Protein AF-A0A914L9S9-F1 (afdb_monomer_lite)

Foldseek 3Di:
DQFAQKAFDDKDKDWDAFPVGIWIKMKTKIKGQQFADPVRVVVVQVQAPEAPFAKKWWPDQLQPHIFIWGKGWPDGDHNDQADPVRHGIWMWIAGRQRGIDPDTDRPVVVVVTIDHDDVVVNSVSSVVLLVVLQPDAPCCVRVVDDCCCPVPVHDDNHSHSMFIKIWMAIPVVRCVVVVVCVCPPPPVNPPFDDFDFDWHQHPVRDTGTGTIGGDDDPD

Radius of gyration: 21.06 Å; chains: 1; bounding box: 50×41×57 Å

pLDDT: mean 81.08, std 14.47, range [29.16, 96.62]

Sequence (219 aa):
MECDRVQKKESRKFKGTGKTGDFTVELHKISLLRSVSWEEVQQLNKKHKGYKDGFYTSTVGLHGKRSVAFIFGMGVGGNMSTTPAGAPRLYCVTRPNTGRSPKYELLSELLLRFDPISDEEGEELWKEQLEAFSKMCHHRYYFGKCNAEQQRGIFCEVGRQSRTYFVLSGSLICVWPELELILSDSGKLKRLRRIQIVRVKTDNNQRIVGKFREREKLL

Secondary structure (DSSP, 8-state):
--STTEEEEEEEEEEEEETTEEEEEEEEEEEEE----HHHHHHHHHH--STT-EEEEESS-BTTBPPEEEEEESSSS--SSB-TTSPBPEEEEEETTTEEEEEEEEHHHHHTTEEE--HHHHHHHHHHHHHHHHHS-HHHHHHS--HHHHHH-----TT-SEEEEEEEEE-TTTTHHHHHHHHHH-TT-TTS---EEEEEE-TT--EEEEEEEE-----

InterPro domains:
  IPR026741 Protein strawberry notch [PTHR12706] (2-211)
  IPR057332 SBNO, alpha/beta domain [PF25373] (36-160)

Structure (mmCIF, N/CA/C/O backbone):
data_AF-A0A914L9S9-F1
#
_entry.id   AF-A0A914L9S9-F1
#
loop_
_atom_site.group_PDB
_atom_site.id
_atom_site.type_symbol
_atom_site.label_atom_id
_atom_site.label_alt_id
_atom_site.label_comp_id
_atom_site.label_asym_id
_atom_site.label_entity_id
_atom_site.label_seq_id
_atom_site.pdbx_PDB_ins_code
_atom_site.Cartn_x
_atom_site.Cartn_y
_atom_site.Cartn_z
_atom_site.occupancy
_atom_site.B_iso_or_equiv
_atom_site.auth_seq_id
_atom_site.auth_comp_id
_atom_site.auth_asym_id
_atom_site.auth_atom_id
_atom_site.pdbx_PDB_model_num
ATOM 1 N N . MET A 1 1 ? 12.647 -0.505 12.627 1.00 32.12 1 MET A N 1
ATOM 2 C CA . MET A 1 1 ? 12.303 0.776 11.971 1.00 32.12 1 MET A CA 1
ATOM 3 C C . MET A 1 1 ? 10.916 0.673 11.330 1.00 32.12 1 MET A C 1
ATOM 5 O O . MET A 1 1 ? 10.782 0.789 10.126 1.00 32.12 1 MET A O 1
ATOM 9 N N . GLU A 1 2 ? 9.877 0.383 12.121 1.00 41.72 2 GLU A N 1
ATOM 10 C CA . GLU A 1 2 ? 8.541 0.020 11.593 1.00 41.72 2 GLU A CA 1
ATOM 11 C C . GLU A 1 2 ? 7.405 0.856 12.222 1.00 41.72 2 GLU A C 1
ATOM 13 O O . GLU A 1 2 ? 6.267 0.793 11.768 1.00 41.72 2 GLU A O 1
ATOM 18 N N . CYS A 1 3 ? 7.713 1.677 13.241 1.00 44.22 3 CYS A N 1
ATOM 19 C CA . CYS A 1 3 ? 6.734 2.506 13.958 1.00 44.22 3 CYS A CA 1
ATOM 20 C C . CYS A 1 3 ? 6.361 3.802 13.222 1.00 44.22 3 CYS A C 1
ATOM 22 O O . CYS A 1 3 ? 5.221 4.239 13.335 1.00 44.22 3 CYS A O 1
ATOM 24 N N . ASP A 1 4 ? 7.270 4.389 12.437 1.00 55.41 4 ASP A N 1
ATOM 25 C CA . ASP A 1 4 ? 7.066 5.725 11.838 1.00 55.41 4 ASP A CA 1
ATOM 26 C C . ASP A 1 4 ? 6.018 5.729 10.718 1.00 55.41 4 ASP A C 1
ATOM 28 O O . ASP A 1 4 ? 5.491 6.767 10.322 1.00 55.41 4 ASP A O 1
ATOM 32 N N . ARG A 1 5 ? 5.660 4.540 10.226 1.00 74.00 5 ARG A N 1
ATOM 33 C CA . ARG A 1 5 ? 4.619 4.360 9.214 1.00 74.00 5 ARG A CA 1
ATOM 34 C C . ARG A 1 5 ? 3.214 4.384 9.813 1.00 74.00 5 ARG A C 1
ATOM 36 O O . ARG A 1 5 ? 2.253 4.468 9.055 1.00 74.00 5 ARG A O 1
ATOM 43 N N . VAL A 1 6 ? 3.062 4.305 11.138 1.00 80.25 6 VAL A N 1
ATOM 44 C CA . VAL A 1 6 ? 1.763 4.172 11.813 1.00 80.25 6 VAL A CA 1
ATOM 45 C C . VAL A 1 6 ? 1.501 5.366 12.725 1.00 80.25 6 VAL A C 1
ATOM 47 O O . VAL A 1 6 ? 2.001 5.436 13.845 1.00 80.25 6 VAL A O 1
ATOM 50 N N . GLN A 1 7 ? 0.625 6.262 12.276 1.00 82.94 7 GLN A N 1
ATOM 51 C CA . GLN A 1 7 ? 0.237 7.453 13.028 1.00 82.94 7 GLN A CA 1
ATOM 52 C C . GLN A 1 7 ? -1.148 7.299 13.649 1.00 82.94 7 GLN A C 1
ATOM 54 O O . GLN A 1 7 ? -2.139 7.052 12.952 1.00 82.94 7 GLN A O 1
ATOM 59 N N . LYS A 1 8 ? -1.254 7.518 14.959 1.00 83.31 8 LYS A N 1
ATOM 60 C CA . LYS A 1 8 ? -2.547 7.616 15.646 1.00 83.31 8 LYS A CA 1
ATOM 61 C C . LYS A 1 8 ? -3.140 9.008 15.404 1.00 83.31 8 LYS A C 1
ATOM 63 O O . LYS A 1 8 ? -2.571 10.000 15.835 1.00 83.31 8 LYS A O 1
ATOM 68 N N . LYS A 1 9 ? -4.277 9.095 14.707 1.00 86.12 9 LYS A N 1
ATOM 69 C CA . LYS A 1 9 ? -4.919 10.378 14.366 1.00 86.12 9 LYS A CA 1
ATOM 70 C C . LYS A 1 9 ? -5.902 10.845 15.434 1.00 86.12 9 LYS A C 1
ATOM 72 O O . LYS A 1 9 ? -5.870 11.996 15.837 1.00 86.12 9 LYS A O 1
ATOM 77 N N . GLU A 1 10 ? -6.790 9.961 15.873 1.00 87.81 10 GLU A N 1
ATOM 78 C CA . GLU A 1 10 ? -7.845 10.290 16.838 1.00 87.81 10 GLU A CA 1
ATOM 79 C C . GLU A 1 10 ? -8.141 9.065 17.701 1.00 87.81 10 GLU A C 1
ATOM 81 O O . GLU A 1 10 ? -7.904 7.920 17.297 1.00 87.81 10 GLU A O 1
ATOM 86 N N . SER A 1 11 ? -8.655 9.273 18.908 1.00 88.88 11 SER A N 1
ATOM 87 C CA . SER A 1 11 ? -9.227 8.192 19.705 1.00 88.88 11 SER A CA 1
ATOM 88 C C . SER A 1 11 ? -10.447 8.662 20.463 1.00 88.88 11 SER A C 1
ATOM 90 O O . SER A 1 11 ? -10.439 9.744 21.039 1.00 88.88 11 SER A O 1
ATOM 92 N N . ARG A 1 12 ? -11.481 7.826 20.468 1.00 90.31 12 ARG A N 1
ATOM 93 C CA . ARG A 1 12 ? -12.725 8.073 21.191 1.00 90.31 12 ARG A CA 1
ATOM 94 C C . ARG A 1 12 ? -12.931 6.979 22.215 1.00 90.31 12 ARG A C 1
ATOM 96 O O . ARG A 1 12 ? -12.809 5.804 21.878 1.00 90.31 12 ARG A O 1
ATOM 103 N N . LYS A 1 13 ? -13.232 7.374 23.447 1.00 91.00 13 LYS A N 1
ATOM 104 C CA . LYS A 1 13 ? -13.529 6.450 24.540 1.00 91.00 13 LYS A CA 1
ATOM 105 C C . LYS A 1 13 ? -15.034 6.363 24.734 1.00 91.00 13 LYS A C 1
ATOM 107 O O . LYS A 1 13 ? -15.709 7.386 24.781 1.00 91.00 13 LYS A O 1
ATOM 112 N N . PHE A 1 14 ? -15.522 5.145 24.884 1.00 88.06 14 PHE A N 1
ATOM 113 C CA . PHE A 1 14 ? -16.911 4.823 25.156 1.00 88.06 14 PHE A CA 1
ATOM 114 C C . PHE A 1 14 ? -16.964 4.087 26.484 1.00 88.06 14 PHE A C 1
ATOM 116 O O . PHE A 1 14 ? -16.284 3.075 26.663 1.00 88.06 14 PHE A O 1
ATOM 123 N N . LYS A 1 15 ? -17.746 4.622 27.416 1.00 89.38 15 LYS A N 1
ATOM 124 C CA . LYS A 1 15 ? -18.059 3.971 28.686 1.00 89.38 15 LYS A CA 1
ATOM 125 C C . LYS A 1 15 ? -19.480 3.436 28.599 1.00 89.38 15 LYS A C 1
ATOM 127 O O . LYS A 1 15 ? -20.346 4.111 28.047 1.00 89.38 15 LYS A O 1
ATOM 132 N N . GLY A 1 16 ? -19.699 2.244 29.125 1.00 84.31 16 GLY A N 1
ATOM 133 C CA . GLY A 1 16 ? -21.020 1.645 29.226 1.00 84.31 16 GLY A CA 1
ATOM 134 C C . GLY A 1 16 ? -21.110 0.778 30.466 1.00 84.31 16 GLY A C 1
ATOM 135 O O . GLY A 1 16 ? -20.091 0.425 31.056 1.00 84.31 16 GLY A O 1
ATOM 136 N N . THR A 1 17 ? -22.330 0.428 30.843 1.00 82.62 17 THR A N 1
ATOM 137 C CA . THR A 1 17 ? -22.599 -0.465 31.967 1.00 82.62 17 THR A CA 1
ATOM 138 C C . THR A 1 17 ? -23.222 -1.735 31.410 1.00 82.62 17 THR A C 1
ATOM 140 O O . THR A 1 17 ? -24.223 -1.685 30.697 1.00 82.62 17 THR A O 1
ATOM 143 N N . GLY A 1 18 ? -22.574 -2.872 31.653 1.00 74.00 18 GLY A N 1
ATOM 144 C CA . GLY A 1 18 ? -23.010 -4.186 31.189 1.00 74.00 18 GLY A CA 1
ATOM 145 C C . GLY A 1 18 ? -23.501 -5.059 32.340 1.00 74.00 18 GLY A C 1
ATOM 146 O O . GLY A 1 18 ? -23.415 -4.690 33.509 1.00 74.00 18 GLY A O 1
ATOM 147 N N . LYS A 1 19 ? -23.962 -6.273 32.015 1.00 70.06 19 LYS A N 1
ATOM 148 C CA . LYS A 1 19 ? -24.441 -7.254 33.011 1.00 70.06 19 LYS A CA 1
ATOM 149 C C . LYS A 1 19 ? -23.376 -7.647 34.047 1.00 70.06 19 LYS A C 1
ATOM 151 O O . LYS A 1 19 ? -23.721 -8.048 35.149 1.00 70.06 19 LYS A O 1
ATOM 156 N N . THR A 1 20 ? -22.097 -7.538 33.690 1.00 69.50 20 THR A N 1
ATOM 157 C CA . THR A 1 20 ? -20.933 -7.877 34.528 1.00 69.50 20 THR A CA 1
ATOM 158 C C . THR A 1 20 ? -20.216 -6.651 35.109 1.00 69.50 20 THR A C 1
ATOM 160 O O . THR A 1 20 ? -19.122 -6.798 35.646 1.00 69.50 20 THR A O 1
ATOM 163 N N . GLY A 1 21 ? -20.803 -5.454 35.001 1.00 81.38 21 GLY A N 1
ATOM 164 C CA . GLY A 1 21 ? -20.239 -4.200 35.510 1.00 81.38 21 GLY A CA 1
ATOM 165 C C . GLY A 1 21 ? -19.910 -3.176 34.422 1.00 81.38 21 GLY A C 1
ATOM 166 O O . GLY A 1 21 ? -20.213 -3.364 33.239 1.00 81.38 21 GLY A O 1
ATOM 167 N N . ASP A 1 22 ? -19.295 -2.073 34.844 1.00 87.00 22 ASP A N 1
ATOM 168 C CA . ASP A 1 22 ? -18.870 -0.998 33.951 1.00 87.00 22 ASP A CA 1
ATOM 169 C C . ASP A 1 22 ? -17.741 -1.455 33.025 1.00 87.00 22 ASP A C 1
ATOM 171 O O . ASP A 1 22 ? -16.793 -2.131 33.429 1.00 87.00 22 ASP A O 1
ATOM 175 N N . PHE A 1 23 ? -17.821 -1.055 31.761 1.00 86.25 23 PHE A N 1
ATOM 176 C CA . PHE A 1 23 ? -16.837 -1.376 30.743 1.00 86.25 23 PHE A CA 1
ATOM 177 C C . PHE A 1 23 ? -16.416 -0.133 29.965 1.00 86.25 23 PHE A C 1
ATOM 179 O O . PHE A 1 23 ? -17.153 0.842 29.813 1.00 86.25 23 PHE A O 1
ATOM 186 N N . THR A 1 24 ? -15.188 -0.172 29.448 1.00 88.69 24 THR A N 1
ATOM 187 C CA . THR A 1 24 ? -14.648 0.867 28.566 1.00 88.69 24 THR A CA 1
ATOM 188 C C . THR A 1 24 ? -14.144 0.239 27.274 1.00 88.69 24 THR A C 1
ATOM 190 O O . THR A 1 24 ? -13.424 -0.765 27.289 1.00 88.69 24 THR A O 1
ATOM 193 N N . VAL A 1 25 ? -14.519 0.850 26.156 1.00 89.00 25 VAL A N 1
ATOM 194 C CA . VAL A 1 25 ? -14.057 0.517 24.808 1.00 89.00 25 VAL A CA 1
ATOM 195 C C . VAL A 1 25 ? -13.487 1.775 24.174 1.00 89.00 25 VAL A C 1
ATOM 197 O O . VAL A 1 25 ? -14.057 2.857 24.295 1.00 89.00 25 VAL A O 1
ATOM 200 N N . GLU A 1 26 ? -12.361 1.652 23.483 1.00 89.38 26 GLU A N 1
ATOM 201 C CA . GLU A 1 26 ? -11.750 2.764 22.760 1.00 89.38 26 GLU A CA 1
ATOM 202 C C . GLU A 1 26 ? -11.732 2.476 21.259 1.00 89.38 26 GLU A C 1
ATOM 204 O O . GLU A 1 26 ? -11.317 1.406 20.818 1.00 89.38 26 GLU A O 1
ATOM 209 N N . LEU A 1 27 ? -12.172 3.444 20.458 1.00 88.62 27 LEU A N 1
ATOM 210 C CA . LEU A 1 27 ? -12.040 3.427 19.007 1.00 88.62 27 LEU A CA 1
ATOM 211 C C . LEU A 1 27 ? -10.866 4.313 18.606 1.00 88.62 27 LEU A C 1
ATOM 213 O O . LEU A 1 27 ? -10.901 5.528 18.800 1.00 88.62 27 LEU A O 1
ATOM 217 N N . HIS A 1 28 ? -9.852 3.716 17.996 1.00 88.25 28 HIS A N 1
ATOM 218 C CA . HIS A 1 28 ? -8.675 4.410 17.495 1.00 88.25 28 HIS A CA 1
ATOM 219 C C . HIS A 1 28 ? -8.751 4.567 15.979 1.00 88.25 28 HIS A C 1
ATOM 221 O O . HIS A 1 28 ? -8.909 3.586 15.250 1.00 88.25 28 HIS A O 1
ATOM 227 N N . LYS A 1 29 ? -8.581 5.801 15.501 1.00 89.38 29 LYS A N 1
ATOM 228 C CA . LYS A 1 29 ? -8.360 6.110 14.089 1.00 89.38 29 LYS A CA 1
ATOM 229 C C . LYS A 1 29 ? -6.859 6.158 13.837 1.00 89.38 29 LYS A C 1
ATOM 231 O O . LYS A 1 29 ? -6.165 7.031 14.358 1.00 89.38 29 LYS A O 1
ATOM 236 N N . ILE A 1 30 ? -6.366 5.221 13.043 1.00 88.12 30 ILE A N 1
ATOM 237 C CA . ILE A 1 30 ? -4.942 5.020 12.773 1.00 88.12 30 ILE A CA 1
ATOM 238 C C . ILE A 1 30 ? -4.699 5.205 11.278 1.00 88.12 30 ILE A C 1
ATOM 240 O O . ILE A 1 30 ? -5.455 4.690 10.466 1.00 88.12 30 ILE A O 1
ATOM 244 N N . SER A 1 31 ? -3.661 5.938 10.901 1.00 87.12 31 SER A N 1
ATOM 245 C CA . SER A 1 31 ? -3.234 6.117 9.515 1.00 87.12 31 SER A CA 1
ATOM 246 C C . SER A 1 31 ? -1.940 5.346 9.287 1.00 87.12 31 SER A C 1
ATOM 248 O O . SER A 1 31 ? -0.942 5.633 9.942 1.00 87.12 31 SER A O 1
ATOM 250 N N . LEU A 1 32 ? -1.951 4.395 8.354 1.00 86.31 32 LEU A N 1
ATOM 251 C CA . LEU A 1 32 ? -0.765 3.656 7.923 1.00 86.31 32 LEU A CA 1
ATOM 252 C C . LEU A 1 32 ? -0.247 4.227 6.603 1.00 86.31 32 LEU A C 1
ATOM 254 O O . LEU A 1 32 ? -0.959 4.179 5.599 1.00 86.31 32 LEU A O 1
ATOM 258 N N . LEU A 1 33 ? 0.996 4.698 6.586 1.00 87.06 33 LEU A N 1
ATOM 259 C CA . LEU A 1 33 ? 1.742 4.999 5.371 1.00 87.06 33 LEU A CA 1
ATOM 260 C C . LEU A 1 33 ? 2.234 3.686 4.745 1.00 87.06 33 LEU A C 1
ATOM 262 O O . LEU A 1 33 ? 2.988 2.927 5.354 1.00 87.06 33 LEU A O 1
ATOM 266 N N . ARG A 1 34 ? 1.757 3.392 3.537 1.00 85.06 34 ARG A N 1
ATOM 267 C CA . ARG A 1 34 ? 2.107 2.192 2.760 1.00 85.06 34 ARG A CA 1
ATOM 268 C C . ARG A 1 34 ? 3.029 2.496 1.590 1.00 85.06 34 ARG A C 1
ATOM 270 O O . ARG A 1 34 ? 3.497 1.558 0.947 1.00 85.06 34 ARG A O 1
ATOM 277 N N . SER A 1 35 ? 3.246 3.773 1.300 1.00 88.75 35 SER A N 1
ATOM 278 C CA . SER A 1 35 ? 4.132 4.171 0.226 1.00 88.75 35 SER A CA 1
ATOM 279 C C . SER A 1 35 ? 5.568 3.752 0.492 1.00 88.75 35 SER A C 1
ATOM 281 O O . SER A 1 35 ? 5.975 3.537 1.635 1.00 88.75 35 SER A O 1
ATOM 283 N N . VAL A 1 36 ? 6.315 3.638 -0.595 1.00 91.25 36 VAL A N 1
ATOM 284 C CA . VAL A 1 36 ? 7.743 3.351 -0.585 1.00 91.25 36 VAL A CA 1
ATOM 285 C C . VAL A 1 36 ? 8.436 4.530 -1.244 1.00 91.25 36 VAL A C 1
ATOM 287 O O . VAL A 1 36 ? 8.120 4.859 -2.391 1.00 91.25 36 VAL A O 1
ATOM 290 N N . SER A 1 37 ? 9.327 5.190 -0.506 1.00 92.38 37 SER A N 1
ATOM 291 C CA . SER A 1 37 ? 10.077 6.327 -1.045 1.00 92.38 37 SER A CA 1
ATOM 292 C C . SER A 1 37 ? 11.063 5.869 -2.122 1.00 92.38 37 SER A C 1
ATOM 294 O O . SER A 1 37 ? 11.345 4.673 -2.262 1.00 92.38 37 SER A O 1
ATOM 296 N N . TRP A 1 38 ? 11.589 6.818 -2.898 1.00 93.69 38 TRP A N 1
ATOM 297 C CA . TRP A 1 38 ? 12.607 6.501 -3.898 1.00 93.69 38 TRP A CA 1
ATOM 298 C C . TRP A 1 38 ? 13.855 5.887 -3.249 1.00 93.69 38 TRP A C 1
ATOM 300 O O . TRP A 1 38 ? 14.379 4.878 -3.707 1.00 93.69 38 TRP A O 1
ATOM 310 N N . GLU A 1 39 ? 14.276 6.431 -2.114 1.00 93.38 39 GLU A N 1
ATOM 311 C CA . GLU A 1 39 ? 15.448 5.980 -1.367 1.00 93.38 39 GLU A CA 1
ATOM 312 C C . GLU A 1 39 ? 15.259 4.543 -0.862 1.00 93.38 39 GLU A C 1
ATOM 314 O O . GLU A 1 39 ? 16.178 3.725 -0.925 1.00 93.38 39 GLU A O 1
ATOM 319 N N . GLU A 1 40 ? 14.051 4.207 -0.403 1.00 92.00 40 GLU A N 1
ATOM 320 C CA . GLU A 1 40 ? 13.710 2.860 0.056 1.00 92.00 40 GLU A CA 1
ATOM 321 C C . GLU A 1 40 ? 13.725 1.839 -1.090 1.00 92.00 40 GLU A C 1
ATOM 323 O O . GLU A 1 40 ? 14.273 0.743 -0.933 1.00 92.00 40 GLU A O 1
ATOM 328 N N . VAL A 1 41 ? 13.163 2.178 -2.258 1.00 94.00 41 VAL A N 1
ATOM 329 C CA . VAL A 1 41 ? 13.208 1.273 -3.418 1.00 94.00 41 VAL A CA 1
ATOM 330 C C . VAL A 1 41 ? 14.608 1.199 -4.024 1.00 94.00 41 VAL A C 1
ATOM 332 O O . VAL A 1 41 ? 15.017 0.134 -4.472 1.00 94.00 41 VAL A O 1
ATOM 335 N N . GLN A 1 42 ? 15.404 2.265 -3.953 1.00 93.44 42 GLN A N 1
ATOM 336 C CA . GLN A 1 42 ? 16.794 2.250 -4.399 1.00 93.44 42 GLN A CA 1
ATOM 337 C C . GLN A 1 42 ? 17.655 1.332 -3.519 1.00 93.44 42 GLN A C 1
ATOM 339 O O . GLN A 1 42 ? 18.514 0.608 -4.025 1.00 93.44 42 GLN A O 1
ATOM 344 N N . GLN A 1 43 ? 17.422 1.307 -2.202 1.00 92.25 43 GLN A N 1
ATOM 345 C CA . GLN A 1 43 ? 18.049 0.324 -1.311 1.00 92.25 43 GLN A CA 1
ATOM 346 C C . GLN A 1 43 ? 17.637 -1.106 -1.677 1.00 92.25 43 GLN A C 1
ATOM 348 O O . GLN A 1 43 ? 18.473 -2.013 -1.666 1.00 92.25 43 GLN A O 1
ATOM 353 N N . LEU A 1 44 ? 16.368 -1.306 -2.041 1.00 90.50 44 LEU A N 1
ATOM 354 C CA . LEU A 1 44 ? 15.875 -2.593 -2.518 1.00 90.50 44 LEU A CA 1
ATOM 355 C C . LEU A 1 44 ? 16.552 -3.000 -3.839 1.00 90.50 44 LEU A C 1
ATOM 357 O O . LEU A 1 44 ? 17.030 -4.126 -3.930 1.00 90.50 44 LEU A O 1
ATOM 361 N N . ASN A 1 45 ? 16.694 -2.081 -4.797 1.00 91.19 45 ASN A N 1
ATOM 362 C CA . ASN A 1 45 ? 17.406 -2.295 -6.062 1.00 91.19 45 ASN A CA 1
ATOM 363 C C . ASN A 1 45 ? 18.888 -2.643 -5.837 1.00 91.19 45 ASN A C 1
ATOM 365 O O . ASN A 1 45 ? 19.420 -3.596 -6.397 1.00 91.19 45 ASN A O 1
ATOM 369 N N . LYS A 1 46 ? 19.563 -1.950 -4.911 1.00 90.56 46 LYS A N 1
ATOM 370 C CA . LYS A 1 46 ? 20.950 -2.274 -4.529 1.00 90.56 46 LYS A CA 1
ATOM 371 C C . LYS A 1 46 ? 21.080 -3.675 -3.926 1.00 90.56 46 LYS A C 1
ATOM 373 O O . LYS A 1 46 ? 22.078 -4.349 -4.170 1.00 90.56 46 LYS A O 1
ATOM 378 N N . LYS A 1 47 ? 20.088 -4.108 -3.143 1.00 89.12 47 LYS A N 1
ATOM 379 C CA . LYS A 1 47 ? 20.054 -5.428 -2.499 1.00 89.12 47 LYS A CA 1
ATOM 380 C C . LYS A 1 47 ? 19.686 -6.557 -3.470 1.00 89.12 47 LYS A C 1
ATOM 382 O O . LYS A 1 47 ? 20.130 -7.688 -3.277 1.00 89.12 47 LYS A O 1
ATOM 387 N N . HIS A 1 48 ? 18.869 -6.269 -4.478 1.00 86.31 48 HIS A N 1
ATOM 388 C CA . HIS A 1 48 ? 18.314 -7.245 -5.410 1.00 86.31 48 HIS A CA 1
ATOM 389 C C . HIS A 1 48 ? 18.808 -6.975 -6.832 1.00 86.31 48 HIS A C 1
ATOM 391 O O . HIS A 1 48 ? 18.221 -6.189 -7.563 1.00 86.31 48 HIS A O 1
ATOM 397 N N . LYS A 1 49 ? 19.889 -7.664 -7.212 1.00 82.19 49 LYS A N 1
ATOM 398 C CA . LYS A 1 49 ? 20.455 -7.667 -8.573 1.00 82.19 49 LYS A CA 1
ATOM 399 C C . LYS A 1 49 ? 20.416 -9.062 -9.205 1.00 82.19 49 LYS A C 1
ATOM 401 O O . LYS A 1 49 ? 21.375 -9.497 -9.834 1.00 82.19 49 LYS A O 1
ATOM 406 N N . GLY A 1 50 ? 19.359 -9.820 -8.925 1.00 83.50 50 GLY A N 1
ATOM 407 C CA . GLY A 1 50 ? 19.165 -11.155 -9.477 1.00 83.50 50 GLY A CA 1
ATOM 408 C C . GLY A 1 50 ? 18.667 -11.133 -10.921 1.00 83.50 50 GLY A C 1
ATOM 409 O O . GLY A 1 50 ? 18.430 -10.083 -11.517 1.00 83.50 50 GLY A O 1
ATOM 410 N N . TYR A 1 51 ? 18.476 -12.326 -11.486 1.00 86.62 51 TYR A N 1
ATOM 411 C CA . TYR A 1 51 ? 17.933 -12.486 -12.834 1.00 86.62 51 TYR A CA 1
ATOM 412 C C . TYR A 1 51 ? 16.613 -11.723 -13.015 1.00 86.62 51 TYR A C 1
ATOM 414 O O . TYR A 1 51 ? 15.619 -12.054 -12.367 1.00 86.62 51 TYR A O 1
ATOM 422 N N . LYS A 1 52 ? 16.601 -10.751 -13.938 1.00 90.00 52 LYS A N 1
ATOM 423 C CA . LYS A 1 52 ? 15.425 -9.936 -14.294 1.00 90.00 52 LYS A CA 1
ATOM 424 C C . LYS A 1 52 ? 14.851 -9.112 -13.128 1.00 90.00 52 LYS A C 1
ATOM 426 O O . LYS A 1 52 ? 13.695 -8.695 -13.194 1.00 90.00 52 LYS A O 1
ATOM 431 N N . ASP A 1 53 ? 15.650 -8.845 -12.099 1.00 92.62 53 ASP A N 1
ATOM 432 C CA . ASP A 1 53 ? 15.319 -7.839 -11.090 1.00 92.62 53 ASP A CA 1
ATOM 433 C C . ASP A 1 53 ? 15.482 -6.437 -11.704 1.00 92.62 53 ASP A C 1
ATOM 435 O O . ASP A 1 53 ? 16.420 -6.208 -12.468 1.00 92.62 53 ASP A O 1
ATOM 439 N N . GLY A 1 54 ? 14.571 -5.510 -11.403 1.00 94.88 54 GLY A N 1
ATOM 440 C CA . GLY A 1 54 ? 14.657 -4.140 -11.911 1.00 94.88 54 GLY A CA 1
ATOM 441 C C . GLY A 1 54 ? 13.339 -3.371 -11.888 1.00 94.88 54 GLY A C 1
ATOM 442 O O . GLY A 1 54 ? 12.337 -3.815 -11.312 1.00 94.88 54 GLY A O 1
ATOM 443 N N . PHE A 1 55 ? 13.350 -2.200 -12.524 1.00 96.62 55 PHE A N 1
ATOM 444 C CA . PHE A 1 55 ? 12.163 -1.375 -12.720 1.00 96.62 55 PHE A CA 1
ATOM 445 C C . PHE A 1 55 ? 11.398 -1.779 -13.975 1.00 96.62 55 PHE A C 1
ATOM 447 O O . PHE A 1 55 ? 11.964 -2.135 -15.008 1.00 96.62 55 PHE A O 1
ATOM 454 N N . TYR A 1 56 ? 10.078 -1.713 -13.859 1.00 96.06 56 TYR A N 1
ATOM 455 C CA . TYR A 1 56 ? 9.148 -2.056 -14.916 1.00 96.06 56 TYR A CA 1
ATOM 456 C C . TYR A 1 56 ? 8.017 -1.036 -14.985 1.00 96.06 56 TYR A C 1
ATOM 458 O O . TYR A 1 56 ? 7.611 -0.459 -13.971 1.00 96.06 56 TYR A O 1
ATOM 466 N N . THR A 1 57 ? 7.458 -0.874 -16.177 1.00 94.62 57 THR A N 1
ATOM 467 C CA . THR A 1 57 ? 6.289 -0.041 -16.448 1.00 94.62 57 THR A CA 1
ATOM 468 C C . THR A 1 57 ? 5.162 -0.878 -17.034 1.00 94.62 57 THR A C 1
ATOM 470 O O . THR A 1 57 ? 5.410 -1.897 -17.666 1.00 94.62 57 THR A O 1
ATOM 473 N N . SER A 1 58 ? 3.906 -0.501 -16.816 1.00 90.94 58 SER A N 1
ATOM 474 C CA . SER A 1 58 ? 2.778 -1.249 -17.377 1.00 90.94 58 SER A CA 1
ATOM 475 C C . SER A 1 58 ? 2.744 -1.164 -18.907 1.00 90.94 58 SER A C 1
ATOM 477 O O . SER A 1 58 ? 2.729 -0.053 -19.440 1.00 90.94 58 SER A O 1
ATOM 479 N N . THR A 1 59 ? 2.598 -2.306 -19.583 1.00 79.94 59 THR A N 1
ATOM 480 C CA . THR A 1 59 ? 2.536 -2.418 -21.056 1.00 79.94 59 THR A CA 1
ATOM 481 C C . THR A 1 59 ? 1.367 -1.647 -21.663 1.00 79.94 59 THR A C 1
ATOM 483 O O . THR A 1 59 ? 1.478 -1.051 -22.731 1.00 79.94 59 THR A O 1
ATOM 486 N N . VAL A 1 60 ? 0.231 -1.606 -20.960 1.00 70.19 60 VAL A N 1
ATOM 487 C CA . VAL A 1 60 ? -0.942 -0.829 -21.376 1.00 70.19 60 VAL A CA 1
ATOM 488 C C . VAL A 1 60 ? -1.069 0.392 -20.479 1.00 70.19 60 VAL A C 1
ATOM 490 O O . VAL A 1 60 ? -1.362 0.276 -19.288 1.00 70.19 60 VAL A O 1
ATOM 493 N N . GLY A 1 61 ? -0.871 1.573 -21.062 1.00 62.34 61 GLY A N 1
ATOM 494 C CA . GLY A 1 61 ? -1.161 2.831 -20.388 1.00 62.34 61 GLY A CA 1
ATOM 495 C C . GLY A 1 61 ? -2.664 2.970 -20.139 1.00 62.34 61 GLY A C 1
ATOM 496 O O . GLY A 1 61 ? -3.462 2.980 -21.075 1.00 62.34 61 GLY A O 1
ATOM 497 N N . LEU A 1 62 ? -3.070 3.111 -18.879 1.00 65.69 62 LEU A N 1
ATOM 498 C CA . LEU A 1 62 ? -4.445 3.455 -18.526 1.00 65.69 62 LEU A CA 1
ATOM 499 C C . LEU A 1 62 ? -4.653 4.936 -18.873 1.00 65.69 62 LEU A C 1
ATOM 501 O O . LEU A 1 62 ? -4.082 5.807 -18.219 1.00 65.69 62 LEU A O 1
ATOM 505 N N . HIS A 1 63 ? -5.410 5.218 -19.939 1.00 67.25 63 HIS A N 1
ATOM 506 C CA . HIS A 1 63 ? -5.639 6.576 -20.465 1.00 67.25 63 HIS A CA 1
ATOM 507 C C . HIS A 1 63 ? -4.348 7.394 -20.669 1.00 67.25 63 HIS A C 1
ATOM 509 O O . HIS A 1 63 ? -4.270 8.561 -20.292 1.00 67.25 63 HIS A O 1
ATOM 515 N N . GLY A 1 64 ? -3.318 6.767 -21.245 1.00 68.94 64 GLY A N 1
ATOM 516 C CA . GLY A 1 64 ? -2.033 7.419 -21.524 1.00 68.94 64 GLY A CA 1
ATOM 517 C C . GLY A 1 64 ? -1.074 7.489 -20.331 1.00 68.94 64 GLY A C 1
ATOM 518 O O . GLY A 1 64 ? 0.046 7.962 -20.495 1.00 68.94 64 GLY A O 1
ATOM 519 N N . LYS A 1 65 ? -1.459 6.984 -19.150 1.00 80.38 65 LYS A N 1
ATOM 520 C CA . LYS A 1 65 ? -0.571 6.891 -17.982 1.00 80.38 65 LYS A CA 1
ATOM 521 C C . LYS A 1 65 ? -0.092 5.470 -17.741 1.00 80.38 65 LYS A C 1
ATOM 523 O O . LYS A 1 65 ? -0.890 4.535 -17.711 1.00 80.38 65 LYS A O 1
ATOM 528 N N . ARG A 1 66 ? 1.210 5.316 -17.519 1.00 85.06 66 ARG A N 1
ATOM 529 C CA . ARG A 1 66 ? 1.851 4.026 -17.238 1.00 85.06 66 ARG A CA 1
ATOM 530 C C . ARG A 1 66 ? 2.041 3.849 -15.730 1.00 85.06 66 ARG A C 1
ATOM 532 O O . ARG A 1 66 ? 2.243 4.831 -15.029 1.00 85.06 66 ARG A O 1
ATOM 539 N N . SER A 1 67 ? 1.958 2.623 -15.214 1.00 89.88 67 SER A N 1
ATOM 540 C CA . SER A 1 67 ? 2.221 2.302 -13.802 1.00 89.88 67 SER A CA 1
ATOM 541 C C . SER A 1 67 ? 3.639 1.797 -13.626 1.00 89.88 67 SER A C 1
ATOM 543 O O . SER A 1 67 ? 3.989 0.806 -14.255 1.00 89.88 67 SER A O 1
ATOM 545 N N . VAL A 1 68 ? 4.403 2.387 -12.704 1.00 94.69 68 VAL A N 1
ATOM 546 C CA . VAL A 1 68 ? 5.746 1.896 -12.375 1.00 94.69 68 VAL A CA 1
ATOM 547 C C . VAL A 1 68 ? 5.698 0.873 -11.242 1.00 94.69 68 VAL A C 1
ATOM 549 O O . VAL A 1 68 ? 4.870 0.958 -10.325 1.00 94.69 68 VAL A O 1
ATOM 552 N N . ALA A 1 69 ? 6.579 -0.118 -11.311 1.00 95.56 69 ALA A N 1
ATOM 553 C CA . ALA A 1 69 ? 6.804 -1.085 -10.252 1.00 95.56 69 ALA A CA 1
ATOM 554 C C . ALA A 1 69 ? 8.263 -1.547 -10.234 1.00 95.56 69 ALA A C 1
ATOM 556 O O . ALA A 1 69 ? 8.912 -1.647 -11.269 1.00 95.56 69 ALA A O 1
ATOM 557 N N . PHE A 1 70 ? 8.758 -1.881 -9.046 1.00 96.06 70 PHE A N 1
ATOM 558 C CA . PHE A 1 70 ? 10.031 -2.565 -8.875 1.00 96.06 70 PHE A CA 1
ATOM 559 C C . PHE A 1 70 ? 9.745 -4.049 -8.671 1.00 96.06 70 PHE A C 1
ATOM 561 O O . PHE A 1 70 ? 8.989 -4.422 -7.765 1.00 96.06 70 PHE A O 1
ATOM 568 N N . ILE A 1 71 ? 10.309 -4.888 -9.531 1.00 95.62 71 ILE A N 1
ATOM 569 C CA . ILE A 1 71 ? 10.072 -6.328 -9.550 1.00 95.62 71 ILE A CA 1
ATOM 570 C C . ILE A 1 71 ? 11.385 -7.026 -9.232 1.00 95.62 71 ILE A C 1
ATOM 572 O O . ILE A 1 71 ? 12.406 -6.751 -9.853 1.00 95.62 71 ILE A O 1
ATOM 576 N N . PHE A 1 72 ? 11.355 -7.939 -8.265 1.00 92.75 72 PHE A N 1
ATOM 577 C CA . PHE A 1 72 ? 12.537 -8.704 -7.878 1.00 92.75 72 PHE A CA 1
ATOM 578 C C . PHE A 1 72 ? 12.192 -10.137 -7.491 1.00 92.75 72 PHE A C 1
ATOM 580 O O . PHE A 1 72 ? 11.121 -10.420 -6.945 1.00 92.75 72 PHE A O 1
ATOM 587 N N . GLY A 1 73 ? 13.111 -11.050 -7.770 1.00 90.19 73 GLY A N 1
ATOM 588 C CA . GLY A 1 73 ? 12.976 -12.466 -7.497 1.00 90.19 73 GLY A CA 1
ATOM 589 C C . GLY A 1 73 ? 13.158 -12.793 -6.018 1.00 90.19 73 GLY A C 1
ATOM 590 O O . GLY A 1 73 ? 14.032 -12.269 -5.324 1.00 90.19 73 GLY A O 1
ATOM 591 N N . MET A 1 74 ? 12.354 -13.733 -5.535 1.00 85.25 74 MET A N 1
ATOM 592 C CA . MET A 1 74 ? 12.509 -14.335 -4.216 1.00 85.25 74 MET A CA 1
ATOM 593 C C . MET A 1 74 ? 13.772 -15.206 -4.178 1.00 85.25 74 MET A C 1
ATOM 595 O O . MET A 1 74 ? 14.105 -15.874 -5.159 1.00 85.25 74 MET A O 1
ATOM 599 N N . GLY A 1 75 ? 14.475 -15.187 -3.042 1.00 72.44 75 GLY A N 1
ATOM 600 C CA . GLY A 1 75 ? 15.795 -15.810 -2.879 1.00 72.44 75 GLY A CA 1
ATOM 601 C C . GLY A 1 75 ? 16.936 -14.866 -3.280 1.00 72.44 75 GLY A C 1
ATOM 602 O O . GLY A 1 75 ? 16.851 -14.164 -4.287 1.00 72.44 75 GLY A O 1
ATOM 603 N N . VAL A 1 76 ? 17.987 -14.808 -2.457 1.00 56.25 76 VAL A N 1
ATOM 604 C CA . VAL A 1 76 ? 19.150 -13.927 -2.664 1.00 56.25 76 VAL A CA 1
ATOM 605 C C . VAL A 1 76 ? 20.088 -14.550 -3.702 1.00 56.25 76 VAL A C 1
ATOM 607 O O . VAL A 1 76 ? 20.406 -15.729 -3.602 1.00 56.25 76 VAL A O 1
ATOM 610 N N . GLY A 1 77 ? 20.545 -13.759 -4.679 1.00 55.91 77 GLY A N 1
ATOM 611 C CA . GLY A 1 77 ? 21.705 -14.105 -5.517 1.00 55.91 77 GLY A CA 1
ATOM 612 C C . GLY A 1 77 ? 21.484 -15.142 -6.623 1.00 55.91 77 GLY A C 1
ATOM 613 O O . GLY A 1 77 ? 22.452 -15.631 -7.195 1.00 55.91 77 GLY A O 1
ATOM 614 N N . GLY A 1 78 ? 20.239 -15.488 -6.958 1.00 59.72 78 GLY A N 1
ATOM 615 C CA . GLY A 1 78 ? 19.968 -16.354 -8.105 1.00 59.72 78 GLY A CA 1
ATOM 616 C C . GLY A 1 78 ? 20.161 -15.604 -9.427 1.00 59.72 78 GLY A C 1
ATOM 617 O O . GLY A 1 78 ? 19.329 -14.770 -9.786 1.00 59.72 78 GLY A O 1
ATOM 618 N N . ASN A 1 79 ? 21.200 -15.936 -10.191 1.00 65.00 79 ASN A N 1
ATOM 619 C CA . ASN A 1 79 ? 21.310 -15.549 -11.609 1.00 65.00 79 ASN A CA 1
ATOM 620 C C . ASN A 1 79 ? 20.449 -16.438 -12.527 1.00 65.00 79 ASN A C 1
ATOM 622 O O . ASN A 1 79 ? 20.523 -16.332 -13.746 1.00 65.00 79 ASN A O 1
ATOM 626 N N . MET A 1 80 ? 19.621 -17.302 -11.936 1.00 73.12 80 MET A N 1
ATOM 627 C CA . MET A 1 80 ? 18.824 -18.305 -12.628 1.00 73.12 80 MET A CA 1
ATOM 628 C C . MET A 1 80 ? 17.330 -17.992 -12.529 1.00 73.12 80 MET A C 1
ATOM 630 O O . MET A 1 80 ? 16.847 -17.422 -11.543 1.00 73.12 80 MET A O 1
ATOM 634 N N . SER A 1 81 ? 16.594 -18.414 -13.556 1.00 76.50 81 SER A N 1
ATOM 635 C CA . SER A 1 81 ? 15.128 -18.390 -13.610 1.00 76.50 81 SER A CA 1
ATOM 636 C C . SER A 1 81 ? 14.474 -19.467 -12.733 1.00 76.50 81 SER A C 1
ATOM 638 O O . SER A 1 81 ? 13.262 -19.436 -12.516 1.00 76.50 81 SER A O 1
ATOM 640 N N . THR A 1 82 ? 15.263 -20.400 -12.198 1.00 77.75 82 THR A N 1
ATOM 641 C CA . THR A 1 82 ? 14.828 -21.499 -11.333 1.00 77.75 82 THR A CA 1
ATOM 642 C C . THR A 1 82 ? 15.496 -21.438 -9.961 1.00 77.75 82 THR A C 1
ATOM 644 O O . THR A 1 82 ? 16.577 -20.880 -9.771 1.00 77.75 82 THR A O 1
ATOM 647 N N . THR A 1 83 ? 14.821 -22.014 -8.975 1.00 77.62 83 THR A N 1
ATOM 648 C CA . THR A 1 83 ? 15.358 -22.262 -7.634 1.00 77.62 83 THR A CA 1
ATOM 649 C C . THR A 1 83 ? 16.358 -23.430 -7.656 1.00 77.62 83 THR A C 1
ATOM 651 O O . THR A 1 83 ? 16.336 -24.224 -8.600 1.00 77.62 83 THR A O 1
ATOM 654 N N . PRO A 1 84 ? 17.187 -23.613 -6.607 1.00 74.12 84 PRO A N 1
ATOM 655 C CA . PRO A 1 84 ? 18.069 -24.782 -6.490 1.00 74.12 84 PRO A CA 1
ATOM 656 C C . PRO A 1 84 ? 17.336 -26.132 -6.569 1.00 74.12 84 PRO A C 1
ATOM 658 O O . PRO A 1 84 ? 17.928 -27.132 -6.952 1.00 74.12 84 PRO A O 1
ATOM 661 N N . ALA A 1 85 ? 16.039 -26.154 -6.245 1.00 79.25 85 ALA A N 1
ATOM 662 C CA . ALA A 1 85 ? 15.171 -27.326 -6.338 1.00 79.25 85 ALA A CA 1
ATOM 663 C C . ALA A 1 85 ? 14.539 -27.526 -7.735 1.00 79.25 8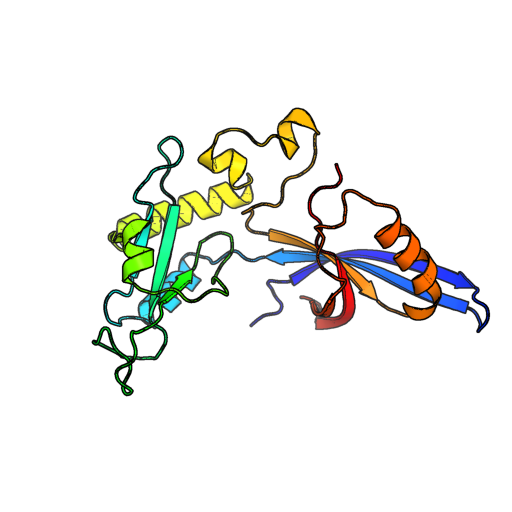5 ALA A C 1
ATOM 665 O O . ALA A 1 85 ? 13.626 -28.331 -7.884 1.00 79.25 85 ALA A O 1
ATOM 666 N N . GLY A 1 86 ? 14.946 -26.756 -8.751 1.00 78.19 86 GLY A N 1
ATOM 667 C CA . GLY A 1 86 ? 14.422 -26.849 -10.121 1.00 78.19 86 GLY A CA 1
ATOM 668 C C . GLY A 1 86 ? 13.051 -26.197 -10.345 1.00 78.19 86 GLY A C 1
ATOM 669 O O . GLY A 1 86 ? 12.621 -26.060 -11.487 1.00 78.19 86 GLY A O 1
ATOM 670 N N . ALA A 1 87 ? 12.371 -25.737 -9.291 1.00 82.75 87 ALA A N 1
ATOM 671 C CA . ALA A 1 87 ? 11.096 -25.028 -9.408 1.00 82.75 87 ALA A CA 1
ATOM 672 C C . ALA A 1 87 ? 11.284 -23.605 -9.976 1.00 82.75 87 ALA A C 1
ATOM 674 O O . ALA A 1 87 ? 12.311 -22.978 -9.687 1.00 82.75 87 ALA A O 1
ATOM 675 N N . PRO A 1 88 ? 10.311 -23.059 -10.729 1.00 84.00 88 PRO A N 1
ATOM 676 C CA . PRO A 1 88 ? 10.405 -21.714 -11.286 1.00 84.00 88 PRO A CA 1
ATOM 677 C C . PRO A 1 88 ? 10.489 -20.659 -10.181 1.00 84.00 88 PRO A C 1
ATOM 679 O O . PRO A 1 88 ? 9.810 -20.737 -9.153 1.00 84.00 88 PRO A O 1
ATOM 682 N N . ARG A 1 89 ? 11.339 -19.654 -10.391 1.00 87.12 89 ARG A N 1
ATOM 683 C CA . ARG A 1 89 ? 11.534 -18.573 -9.430 1.00 87.12 89 ARG A CA 1
ATOM 684 C C . ARG A 1 89 ? 10.313 -17.659 -9.402 1.00 87.12 89 ARG A C 1
ATOM 686 O O . ARG A 1 89 ? 9.812 -17.220 -10.435 1.00 87.12 89 ARG A O 1
ATOM 693 N N . LEU A 1 90 ? 9.866 -17.349 -8.191 1.00 91.44 90 LEU A N 1
ATOM 694 C CA . LEU A 1 90 ? 8.767 -16.425 -7.952 1.00 91.44 90 LEU A CA 1
ATOM 695 C C . LEU A 1 90 ? 9.284 -15.007 -7.739 1.00 91.44 90 LEU A C 1
ATOM 697 O O . LEU A 1 90 ? 10.332 -14.807 -7.126 1.00 91.44 90 LEU A O 1
ATOM 701 N N . TYR A 1 91 ? 8.511 -14.032 -8.193 1.00 93.31 91 TYR A N 1
ATOM 702 C CA . TYR A 1 91 ? 8.845 -12.618 -8.143 1.00 93.31 91 TYR A CA 1
ATOM 703 C C . TYR A 1 91 ? 7.848 -11.852 -7.287 1.00 93.31 91 TYR A C 1
ATOM 705 O O . TYR A 1 91 ? 6.672 -12.202 -7.159 1.00 93.31 91 TYR A O 1
ATOM 713 N N . CYS A 1 92 ? 8.352 -10.790 -6.677 1.00 93.56 92 CYS A N 1
ATOM 714 C CA . CYS A 1 92 ? 7.603 -9.873 -5.852 1.00 93.56 92 CYS A CA 1
ATOM 715 C C . CYS A 1 92 ? 7.508 -8.515 -6.544 1.00 93.56 92 CYS A C 1
ATOM 717 O O . CYS A 1 92 ? 8.501 -8.003 -7.049 1.00 93.56 92 CYS A O 1
ATOM 719 N N . VAL A 1 93 ? 6.319 -7.913 -6.503 1.00 94.94 93 VAL A N 1
ATOM 720 C CA . VAL A 1 93 ? 6.056 -6.591 -7.083 1.00 94.94 93 VAL A CA 1
ATOM 721 C C . VAL A 1 93 ? 5.956 -5.556 -5.970 1.00 94.94 93 VAL A C 1
ATOM 723 O O . VAL A 1 93 ? 5.094 -5.676 -5.098 1.00 94.94 93 VAL A O 1
ATOM 726 N N . THR A 1 94 ? 6.783 -4.520 -6.016 1.00 94.38 94 THR A N 1
ATOM 727 C CA . THR A 1 94 ? 6.710 -3.354 -5.128 1.00 94.38 94 THR A CA 1
ATOM 728 C C . THR A 1 94 ? 6.232 -2.147 -5.923 1.00 94.38 94 THR A C 1
ATOM 730 O O . THR A 1 94 ? 6.782 -1.838 -6.974 1.00 94.38 94 THR A O 1
ATOM 733 N N . ARG A 1 95 ? 5.197 -1.464 -5.428 1.00 93.56 95 ARG A N 1
ATOM 734 C CA . ARG A 1 95 ? 4.615 -0.266 -6.058 1.00 93.56 95 ARG A CA 1
ATOM 735 C C . ARG A 1 95 ? 4.834 0.972 -5.182 1.00 93.56 95 ARG A C 1
ATOM 737 O O . ARG A 1 95 ? 4.841 0.817 -3.957 1.00 93.56 95 ARG A O 1
ATOM 744 N N . PRO A 1 96 ? 4.904 2.185 -5.759 1.00 92.50 96 PRO A N 1
ATOM 745 C CA . PRO A 1 96 ? 5.168 3.416 -5.007 1.00 92.50 96 PRO A CA 1
ATOM 746 C C . PRO A 1 96 ? 4.129 3.705 -3.917 1.00 92.50 96 PRO A C 1
ATOM 748 O O . PRO A 1 96 ? 4.479 4.154 -2.833 1.00 92.50 96 PRO A O 1
ATOM 751 N N . ASN A 1 97 ? 2.848 3.413 -4.155 1.00 88.75 97 ASN A N 1
ATOM 752 C CA . ASN A 1 97 ? 1.742 3.744 -3.245 1.00 88.75 97 ASN A CA 1
ATOM 753 C C . ASN A 1 97 ? 1.336 2.637 -2.268 1.00 88.75 97 ASN A C 1
ATOM 755 O O . ASN A 1 97 ? 0.882 2.927 -1.162 1.00 88.75 97 ASN A O 1
ATOM 759 N N . THR A 1 98 ? 1.412 1.373 -2.683 1.00 85.62 98 THR A N 1
ATOM 760 C CA . THR A 1 98 ? 0.970 0.235 -1.858 1.00 85.62 98 THR A CA 1
ATOM 761 C C . THR A 1 98 ? 2.119 -0.536 -1.230 1.00 85.62 98 THR A C 1
ATOM 763 O O . THR A 1 98 ? 1.865 -1.419 -0.411 1.00 85.62 98 THR A O 1
ATOM 766 N N . GLY A 1 99 ? 3.349 -0.249 -1.649 1.00 89.94 99 GLY A N 1
ATOM 767 C CA . GLY A 1 99 ? 4.528 -1.002 -1.275 1.00 89.94 99 GLY A CA 1
ATOM 768 C C . GLY A 1 99 ? 4.513 -2.415 -1.841 1.00 89.94 99 GLY A C 1
ATOM 769 O O . GLY A 1 99 ? 4.012 -2.664 -2.945 1.00 89.94 99 GLY A O 1
ATOM 770 N N . ARG A 1 100 ? 5.107 -3.334 -1.081 1.00 89.75 100 ARG A N 1
ATOM 771 C CA . ARG A 1 100 ? 5.307 -4.730 -1.467 1.00 89.75 100 ARG A CA 1
ATOM 772 C C . ARG A 1 100 ? 3.976 -5.482 -1.569 1.00 89.75 100 ARG A C 1
ATOM 774 O O . ARG A 1 100 ? 3.200 -5.527 -0.616 1.00 89.75 100 ARG A O 1
ATOM 781 N N . SER A 1 101 ? 3.733 -6.115 -2.712 1.00 89.12 101 SER A N 1
ATOM 782 C CA . SER A 1 101 ? 2.600 -7.016 -2.925 1.00 89.12 101 SER A CA 1
ATOM 783 C C . SER A 1 101 ? 2.731 -8.272 -2.052 1.00 89.12 101 SER A C 1
ATOM 785 O O . SER A 1 101 ? 3.814 -8.855 -1.998 1.00 89.12 101 SER A O 1
ATOM 787 N N . PRO A 1 102 ? 1.646 -8.744 -1.409 1.00 84.69 102 PRO A N 1
ATOM 788 C CA . PRO A 1 102 ? 1.657 -10.013 -0.682 1.00 84.69 102 PRO A CA 1
ATOM 789 C C . PRO A 1 102 ? 1.631 -11.231 -1.620 1.00 84.69 102 PRO A C 1
ATOM 791 O O . PRO A 1 102 ? 1.952 -12.337 -1.194 1.00 84.69 102 PRO A O 1
ATOM 794 N N . LYS A 1 103 ? 1.218 -11.044 -2.882 1.00 89.31 103 LYS A N 1
ATOM 795 C CA . LYS A 1 103 ? 1.192 -12.098 -3.899 1.00 89.31 103 LYS A CA 1
ATOM 796 C C . LYS A 1 103 ? 2.559 -12.189 -4.574 1.00 89.31 103 LYS A C 1
ATOM 798 O O . LYS A 1 103 ? 3.069 -11.167 -5.039 1.00 89.31 103 LYS A O 1
ATOM 803 N N . TYR A 1 104 ? 3.076 -13.409 -4.664 1.00 91.69 104 TYR A N 1
ATOM 804 C CA . TYR A 1 104 ? 4.208 -13.758 -5.513 1.00 91.69 104 TYR A CA 1
ATOM 805 C C . TYR A 1 104 ? 3.705 -14.315 -6.843 1.00 91.69 104 TYR A C 1
ATOM 807 O O . TYR A 1 104 ? 2.725 -15.059 -6.867 1.00 91.69 104 TYR A O 1
ATOM 815 N N . GLU A 1 105 ? 4.350 -13.926 -7.936 1.00 93.19 105 GLU A N 1
ATOM 816 C CA . GLU A 1 105 ? 3.916 -14.250 -9.299 1.00 93.19 105 GLU A CA 1
ATOM 817 C C . GLU A 1 105 ? 5.091 -14.797 -10.114 1.00 93.19 105 GLU A C 1
ATOM 819 O O . GLU A 1 105 ? 6.256 -14.563 -9.780 1.00 93.19 105 GLU A O 1
ATOM 824 N N . LEU A 1 106 ? 4.794 -15.546 -11.174 1.00 92.62 106 LEU A N 1
ATOM 825 C CA . LEU A 1 106 ? 5.816 -15.992 -12.116 1.00 92.62 106 LEU A CA 1
ATOM 826 C C . LEU A 1 106 ? 6.263 -14.822 -12.994 1.00 92.62 106 LEU A C 1
ATOM 828 O O . LEU A 1 106 ? 5.464 -13.951 -13.342 1.00 92.62 106 LEU A O 1
ATOM 832 N N . LEU A 1 107 ? 7.533 -14.828 -13.406 1.00 91.69 107 LEU A N 1
ATOM 833 C CA . LEU A 1 107 ? 8.057 -13.790 -14.296 1.00 91.69 107 LEU A CA 1
ATOM 834 C C . LEU A 1 107 ? 7.277 -13.725 -15.616 1.00 91.69 107 LEU A C 1
ATOM 836 O O . LEU A 1 107 ? 6.967 -12.636 -16.084 1.00 91.69 107 LEU A O 1
ATOM 840 N N . SER A 1 108 ? 6.903 -14.874 -16.183 1.00 91.56 108 SER A N 1
ATOM 841 C CA . SER A 1 108 ? 6.118 -14.945 -17.421 1.00 91.56 108 SER A CA 1
ATOM 842 C C . SER A 1 108 ? 4.786 -14.197 -17.317 1.00 91.56 108 SER A C 1
ATOM 844 O O . SER A 1 108 ? 4.431 -13.462 -18.227 1.00 91.56 108 SER A O 1
ATOM 846 N N . GLU A 1 109 ? 4.075 -14.315 -16.193 1.00 92.69 109 GLU A N 1
ATOM 847 C CA . GLU A 1 109 ? 2.806 -13.610 -15.953 1.00 92.69 109 GLU A CA 1
ATOM 848 C C . GLU A 1 109 ? 2.989 -12.103 -15.734 1.00 92.69 109 GLU A C 1
ATOM 850 O O . GLU A 1 109 ? 2.083 -11.303 -15.992 1.00 92.69 109 GLU A O 1
ATOM 855 N N . LEU A 1 110 ? 4.145 -11.706 -15.198 1.00 92.88 110 LEU A N 1
ATOM 856 C CA . LEU A 1 110 ? 4.486 -10.302 -14.998 1.00 92.88 110 LEU A CA 1
ATOM 857 C C . LEU A 1 110 ? 4.803 -9.633 -16.332 1.00 92.88 110 LEU A C 1
ATOM 859 O O . LEU A 1 110 ? 4.252 -8.571 -16.598 1.00 92.88 110 LEU A O 1
ATOM 863 N N . LEU A 1 111 ? 5.582 -10.289 -17.192 1.00 92.81 111 LEU A N 1
ATOM 864 C CA . LEU A 1 111 ? 5.968 -9.765 -18.506 1.00 92.81 111 LEU A CA 1
ATOM 865 C C . LEU A 1 111 ? 4.794 -9.611 -19.488 1.00 92.81 111 LEU A C 1
ATOM 867 O O . LEU A 1 111 ? 4.908 -8.879 -20.459 1.00 92.81 111 LEU A O 1
ATOM 871 N N . LEU A 1 112 ? 3.638 -10.233 -19.228 1.00 92.44 112 LEU A N 1
ATOM 872 C CA . LEU A 1 112 ? 2.404 -9.963 -19.987 1.00 92.44 112 LEU A CA 1
ATOM 873 C C . LEU A 1 112 ? 1.792 -8.586 -19.685 1.00 92.44 112 LEU A C 1
ATOM 875 O O . LEU A 1 112 ? 0.907 -8.127 -20.404 1.00 92.44 112 LEU A O 1
ATOM 879 N N . ARG A 1 113 ? 2.174 -7.972 -18.562 1.00 91.00 113 ARG A N 1
ATOM 880 C CA . ARG A 1 113 ? 1.578 -6.731 -18.042 1.00 91.00 113 ARG A CA 1
ATOM 881 C C . ARG A 1 113 ? 2.598 -5.619 -17.850 1.00 91.00 113 ARG A C 1
ATOM 883 O O . ARG A 1 113 ? 2.186 -4.483 -17.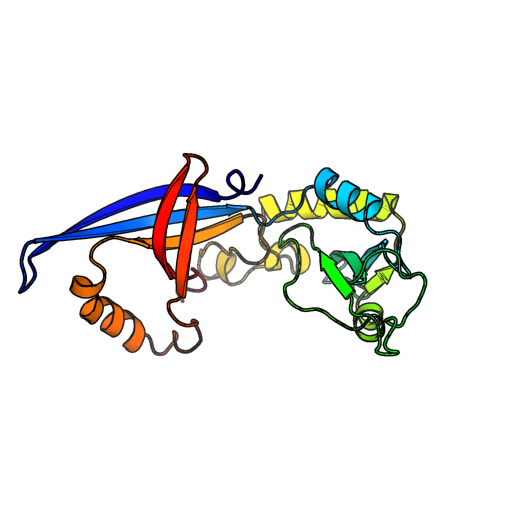611 1.00 91.00 113 ARG A O 1
ATOM 890 N N . PHE A 1 114 ? 3.879 -5.962 -17.858 1.00 93.38 114 PHE A N 1
ATOM 891 C CA . PHE A 1 114 ? 4.974 -5.097 -17.475 1.00 93.38 114 PHE A CA 1
ATOM 892 C C . PHE A 1 114 ? 6.138 -5.240 -18.444 1.00 93.38 114 PHE A C 1
ATOM 894 O O . PHE A 1 114 ? 6.634 -6.344 -18.657 1.00 93.38 114 PHE A O 1
ATOM 901 N N . ASP A 1 115 ? 6.633 -4.102 -18.911 1.00 94.00 115 ASP A N 1
ATOM 902 C CA . ASP A 1 115 ? 7.837 -3.997 -19.722 1.00 94.00 115 ASP A CA 1
ATOM 903 C C . ASP A 1 115 ? 8.982 -3.421 -18.883 1.00 94.00 115 ASP A C 1
ATOM 905 O O . ASP A 1 115 ? 8.748 -2.515 -18.075 1.00 94.00 115 ASP A O 1
ATOM 909 N N . PRO A 1 116 ? 10.208 -3.954 -19.015 1.00 94.56 116 PRO A N 1
ATOM 910 C CA . PRO A 1 116 ? 11.364 -3.433 -18.297 1.00 94.56 116 PRO A CA 1
ATOM 911 C C . PRO A 1 116 ? 11.696 -2.015 -18.771 1.00 94.56 116 PRO A C 1
ATOM 913 O O . PRO A 1 116 ? 11.595 -1.713 -19.959 1.00 94.56 116 PRO A O 1
ATOM 916 N N . ILE A 1 117 ? 12.126 -1.170 -17.840 1.00 95.38 117 ILE A N 1
ATOM 917 C CA . ILE A 1 117 ? 12.552 0.213 -18.095 1.00 95.38 117 ILE A CA 1
ATOM 918 C C . ILE A 1 117 ? 13.920 0.472 -17.460 1.00 95.38 117 ILE A C 1
ATOM 920 O O . ILE A 1 117 ? 14.395 -0.339 -16.661 1.00 95.38 117 ILE A O 1
ATOM 924 N N . SER A 1 118 ? 14.562 1.586 -17.821 1.00 94.75 118 SER A N 1
ATOM 925 C CA . SER A 1 118 ? 15.823 1.987 -17.190 1.00 94.75 118 SER A CA 1
ATOM 926 C C . SER A 1 118 ? 15.604 2.490 -15.759 1.00 94.75 118 SER A C 1
ATOM 928 O O . SER A 1 118 ? 14.485 2.842 -15.372 1.00 94.75 118 SER A O 1
ATOM 930 N N . ASP A 1 119 ? 16.676 2.531 -14.966 1.00 93.19 119 ASP A N 1
ATOM 931 C CA . ASP A 1 119 ? 16.623 3.043 -13.594 1.00 93.19 119 ASP A CA 1
ATOM 932 C C . ASP A 1 119 ? 16.269 4.542 -13.576 1.00 93.19 119 ASP A C 1
ATOM 934 O O . ASP A 1 119 ? 15.543 4.982 -12.686 1.00 93.19 119 ASP A O 1
ATOM 938 N N . GLU A 1 120 ? 16.712 5.308 -14.580 1.00 93.94 120 GLU A N 1
ATOM 939 C CA . GLU A 1 120 ? 16.412 6.737 -14.735 1.00 93.94 120 GLU A CA 1
ATOM 940 C C . GLU A 1 120 ? 14.926 6.972 -15.042 1.00 93.94 120 GLU A C 1
ATOM 942 O O . GLU A 1 120 ? 14.270 7.751 -14.351 1.00 93.94 120 GLU A O 1
ATOM 947 N N . GLU A 1 121 ? 14.357 6.248 -16.017 1.00 93.75 121 GLU A N 1
ATOM 948 C CA . GLU A 1 121 ? 12.914 6.316 -16.303 1.00 93.75 121 GLU A CA 1
ATOM 949 C C . GLU A 1 121 ? 12.096 5.818 -15.097 1.00 93.75 121 GLU A C 1
ATOM 951 O O . GLU A 1 121 ? 11.036 6.359 -14.768 1.00 93.75 121 GLU A O 1
ATOM 956 N N . GLY A 1 122 ? 12.611 4.802 -14.398 1.00 93.94 122 GLY A N 1
ATOM 957 C CA . GLY A 1 122 ? 12.043 4.296 -13.155 1.00 93.94 122 GLY A CA 1
ATOM 958 C C . GLY A 1 122 ? 11.969 5.366 -12.069 1.00 93.94 122 GLY A C 1
ATOM 959 O O . GLY A 1 122 ? 10.926 5.491 -11.427 1.00 93.94 122 GLY A O 1
ATOM 960 N N . GLU A 1 123 ? 13.028 6.155 -11.884 1.00 95.06 123 GLU A N 1
ATOM 961 C CA . GLU A 1 123 ? 13.097 7.240 -10.900 1.00 95.06 123 GLU A CA 1
ATOM 962 C C . GLU A 1 123 ? 12.050 8.321 -11.148 1.00 95.06 123 GLU A C 1
ATOM 964 O O . GLU A 1 123 ? 11.299 8.687 -10.234 1.00 95.06 123 GLU A O 1
ATOM 969 N N . GLU A 1 124 ? 11.987 8.811 -12.385 1.00 94.38 124 GLU A N 1
ATOM 970 C CA . GLU A 1 124 ? 11.059 9.864 -12.787 1.00 94.38 124 GLU A CA 1
ATOM 971 C C . GLU A 1 124 ? 9.609 9.431 -12.551 1.00 94.38 124 GLU A C 1
ATOM 973 O O . GLU A 1 124 ? 8.860 10.105 -11.832 1.00 94.38 124 GLU A O 1
ATOM 978 N N . LEU A 1 125 ? 9.234 8.252 -13.062 1.00 93.62 125 LEU A N 1
ATOM 979 C CA . LEU A 1 125 ? 7.884 7.714 -12.901 1.00 93.62 125 LEU A CA 1
ATOM 980 C C . LEU A 1 125 ? 7.552 7.415 -11.435 1.00 93.62 125 LEU A C 1
ATOM 982 O O . LEU A 1 125 ? 6.411 7.612 -11.010 1.00 93.62 125 LEU A O 1
ATOM 986 N N . TRP A 1 126 ? 8.517 6.938 -10.642 1.00 95.12 126 TRP A N 1
ATOM 987 C CA . TRP A 1 126 ? 8.290 6.619 -9.230 1.00 95.12 126 TRP A CA 1
ATOM 988 C C . TRP A 1 126 ? 7.969 7.863 -8.419 1.00 95.12 126 TRP A C 1
ATOM 990 O O . TRP A 1 126 ? 6.991 7.869 -7.664 1.00 95.12 126 TRP A O 1
ATOM 1000 N N . LYS A 1 127 ? 8.763 8.923 -8.593 1.00 94.50 127 LYS A N 1
ATOM 1001 C CA . LYS A 1 127 ? 8.567 10.202 -7.905 1.00 94.50 127 LYS A CA 1
ATOM 1002 C C . LYS A 1 127 ? 7.268 10.874 -8.342 1.00 94.50 127 LYS A C 1
ATOM 1004 O O . LYS A 1 127 ? 6.496 11.295 -7.481 1.00 94.50 127 LYS A O 1
ATOM 1009 N N . GLU A 1 128 ? 6.981 10.901 -9.645 1.00 93.19 128 GLU A N 1
ATOM 1010 C CA . GLU A 1 128 ? 5.731 11.457 -10.179 1.00 93.19 128 GLU A CA 1
ATOM 1011 C C . GLU A 1 128 ? 4.504 10.747 -9.589 1.00 93.19 128 GLU A C 1
ATOM 1013 O O . GLU A 1 128 ? 3.575 11.385 -9.081 1.00 93.19 128 GLU A O 1
ATOM 1018 N N . GLN A 1 129 ? 4.504 9.412 -9.607 1.00 92.38 129 GLN A N 1
ATOM 1019 C CA . GLN A 1 129 ? 3.386 8.621 -9.102 1.00 92.38 129 GLN A CA 1
ATOM 1020 C C . GLN A 1 129 ? 3.214 8.766 -7.600 1.00 92.38 129 GLN A C 1
ATOM 1022 O O . GLN A 1 129 ? 2.087 8.904 -7.124 1.00 92.38 129 GLN A O 1
ATOM 1027 N N . LEU A 1 130 ? 4.309 8.748 -6.844 1.00 91.50 130 LEU A N 1
ATOM 1028 C CA . LEU A 1 130 ? 4.262 8.918 -5.400 1.00 91.50 130 LEU A CA 1
ATOM 1029 C C . LEU A 1 130 ? 3.656 10.279 -5.021 1.00 91.50 130 LEU A C 1
ATOM 1031 O O . LEU A 1 130 ? 2.738 10.335 -4.198 1.00 91.50 130 LEU A O 1
ATOM 1035 N N . GLU A 1 131 ? 4.088 11.348 -5.693 1.00 92.44 131 GLU A N 1
ATOM 1036 C CA . GLU A 1 131 ? 3.544 12.693 -5.507 1.00 92.44 131 GLU A CA 1
ATOM 1037 C C . GLU A 1 131 ? 2.059 12.756 -5.888 1.00 92.44 131 GLU A C 1
ATOM 1039 O O . GLU A 1 131 ? 1.239 13.312 -5.152 1.00 92.44 131 GLU A O 1
ATOM 1044 N N . ALA A 1 132 ? 1.660 12.123 -6.992 1.00 91.69 132 ALA A N 1
ATOM 1045 C CA . ALA A 1 132 ? 0.261 12.069 -7.390 1.00 91.69 132 ALA A CA 1
ATOM 1046 C C . ALA A 1 132 ? -0.605 11.304 -6.374 1.00 91.69 132 ALA A C 1
ATOM 1048 O O . ALA A 1 132 ? -1.671 11.787 -5.982 1.00 91.69 132 ALA A O 1
ATOM 1049 N N . PHE A 1 133 ? -0.148 10.146 -5.891 1.00 90.94 133 PHE A N 1
ATOM 1050 C CA . PHE A 1 133 ? -0.873 9.313 -4.925 1.00 90.94 133 PHE A CA 1
ATOM 1051 C C . PHE A 1 133 ? -0.955 9.920 -3.516 1.00 90.94 133 PHE A C 1
ATOM 1053 O O . PHE A 1 133 ? -1.753 9.455 -2.691 1.00 90.94 133 PHE A O 1
ATOM 1060 N N . SER A 1 134 ? -0.190 10.979 -3.237 1.00 89.06 134 SER A N 1
ATOM 1061 C CA . SER A 1 134 ? -0.391 11.817 -2.052 1.00 89.06 134 SER A CA 1
ATOM 1062 C C . SER A 1 134 ? -1.676 12.656 -2.154 1.00 89.06 134 SER A C 1
ATOM 1064 O O . SER A 1 134 ? -2.411 12.801 -1.174 1.00 89.06 134 SER A O 1
ATOM 1066 N N . LYS A 1 135 ? -2.011 13.127 -3.363 1.00 89.25 135 LYS A N 1
ATOM 1067 C CA . LYS A 1 135 ? -3.111 14.071 -3.631 1.00 89.25 135 LYS A CA 1
ATOM 1068 C C . LYS A 1 135 ? -4.382 13.391 -4.120 1.00 89.25 135 LYS A C 1
ATOM 1070 O O . LYS A 1 135 ? -5.484 13.811 -3.758 1.00 89.25 135 LYS A O 1
ATOM 1075 N N . MET A 1 136 ? -4.272 12.316 -4.895 1.00 90.25 136 MET A N 1
ATOM 1076 C CA . MET A 1 136 ? -5.417 11.671 -5.542 1.00 90.25 136 MET A CA 1
ATOM 1077 C C . MET A 1 136 ? -5.404 10.147 -5.419 1.00 90.25 136 MET A C 1
ATOM 1079 O O . MET A 1 136 ? -4.370 9.521 -5.209 1.00 90.25 136 MET A O 1
ATOM 1083 N N . CYS A 1 137 ? -6.582 9.535 -5.538 1.00 90.88 137 CYS A N 1
ATOM 1084 C CA . CYS A 1 137 ? -6.704 8.082 -5.573 1.00 90.88 137 CYS A CA 1
ATOM 1085 C C . CYS A 1 137 ? -6.251 7.510 -6.926 1.00 90.88 137 CYS A C 1
ATOM 1087 O O . CYS A 1 137 ? -6.254 8.201 -7.946 1.00 90.88 137 CYS A O 1
ATOM 1089 N N . HIS A 1 138 ? -5.958 6.210 -6.955 1.00 89.62 138 HIS A N 1
ATOM 1090 C CA . HIS A 1 138 ? -5.615 5.463 -8.169 1.00 89.62 138 HIS A CA 1
ATOM 1091 C C . HIS A 1 138 ? -6.643 5.647 -9.287 1.00 89.62 138 HIS A C 1
ATOM 1093 O O . HIS A 1 138 ? -6.275 5.803 -10.448 1.00 89.62 138 HIS A O 1
ATOM 1099 N N . HIS A 1 139 ? -7.936 5.681 -8.941 1.00 89.81 139 HIS A N 1
ATOM 1100 C CA . HIS A 1 139 ? -8.991 5.893 -9.928 1.00 89.81 139 HIS A CA 1
ATOM 1101 C C . HIS A 1 139 ? -8.849 7.245 -10.627 1.00 89.81 139 HIS A C 1
ATOM 1103 O O . HIS A 1 139 ? -8.885 7.329 -11.848 1.00 89.81 139 HIS A O 1
ATOM 1109 N N . ARG A 1 140 ? -8.641 8.307 -9.846 1.00 89.69 140 ARG A N 1
ATOM 1110 C CA . ARG A 1 140 ? -8.502 9.657 -10.380 1.00 89.69 140 ARG A CA 1
ATOM 1111 C C . ARG A 1 140 ? -7.187 9.840 -11.130 1.00 89.69 140 ARG A C 1
ATOM 1113 O O . ARG A 1 140 ? -7.191 10.510 -12.154 1.00 89.69 140 ARG A O 1
ATOM 1120 N N . TYR A 1 141 ? -6.100 9.221 -10.666 1.00 89.56 141 TYR A N 1
ATOM 1121 C CA . TYR A 1 141 ? -4.813 9.296 -11.354 1.00 89.56 141 TYR A CA 1
ATOM 1122 C C . TYR A 1 141 ? -4.881 8.686 -12.756 1.00 89.56 141 TYR A C 1
ATOM 1124 O O . TYR A 1 141 ? -4.500 9.367 -13.705 1.00 89.56 141 TYR A O 1
ATOM 1132 N N . TYR A 1 142 ? -5.399 7.459 -12.882 1.00 87.75 142 TYR A N 1
ATOM 1133 C CA . TYR A 1 142 ? -5.401 6.708 -14.142 1.00 87.75 142 TYR A CA 1
ATOM 1134 C C . TYR A 1 142 ? -6.628 6.941 -15.027 1.00 87.75 142 TYR A C 1
ATOM 1136 O O . TYR A 1 142 ? -6.505 6.887 -16.239 1.00 87.75 142 TYR A O 1
ATOM 1144 N N . PHE A 1 143 ? -7.811 7.191 -14.462 1.00 87.56 143 PHE A N 1
ATOM 1145 C CA . PHE A 1 143 ? -9.052 7.346 -15.238 1.00 87.56 143 PHE A CA 1
ATOM 1146 C C . PHE A 1 143 ? -9.581 8.786 -15.250 1.00 87.56 143 PHE A C 1
ATOM 1148 O O . PHE A 1 143 ? -10.647 9.041 -15.804 1.00 87.56 143 PHE A O 1
ATOM 1155 N N . GLY A 1 144 ? -8.913 9.728 -14.573 1.00 87.25 144 GLY A N 1
ATOM 1156 C CA . GLY A 1 144 ? -9.347 11.128 -14.444 1.00 87.25 144 GLY A CA 1
ATOM 1157 C C . GLY A 1 144 ? -10.576 11.342 -13.550 1.00 87.25 144 GLY A C 1
ATOM 1158 O O . GLY A 1 144 ? -10.854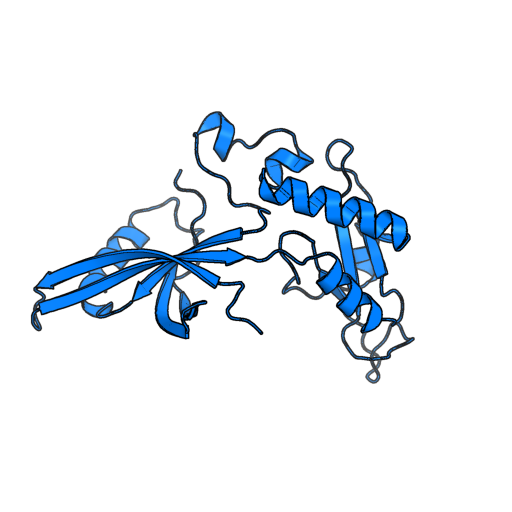 12.462 -13.122 1.00 87.25 144 GLY A O 1
ATOM 1159 N N . LYS A 1 145 ? -11.297 10.270 -13.205 1.00 88.81 145 LYS A N 1
ATOM 1160 C CA . LYS A 1 145 ? -12.517 10.299 -12.397 1.00 88.81 145 LYS A CA 1
ATOM 1161 C C . LYS A 1 145 ? -12.539 9.214 -11.332 1.00 88.81 145 LYS A C 1
ATOM 1163 O O . LYS A 1 145 ? -12.016 8.117 -11.505 1.00 88.81 145 LYS A O 1
ATOM 1168 N N . CYS A 1 146 ? -13.206 9.517 -10.224 1.00 90.25 146 CYS A N 1
ATOM 1169 C CA . CYS A 1 146 ? -13.517 8.550 -9.183 1.00 90.25 146 CYS A CA 1
ATOM 1170 C C . CYS A 1 146 ? -14.986 8.694 -8.804 1.00 90.25 146 CYS A C 1
ATOM 1172 O O . CYS A 1 146 ? -15.358 9.692 -8.194 1.00 90.25 146 CYS A O 1
ATOM 1174 N N . ASN A 1 147 ? -15.811 7.692 -9.120 1.00 87.56 147 ASN A N 1
ATOM 1175 C CA . ASN A 1 147 ? -17.247 7.739 -8.821 1.00 87.56 147 ASN A CA 1
ATOM 1176 C C . ASN A 1 147 ? -17.522 7.949 -7.322 1.00 87.56 147 ASN A C 1
ATOM 1178 O O . ASN A 1 147 ? -18.475 8.632 -6.972 1.00 87.56 147 ASN A O 1
ATOM 1182 N N . ALA A 1 148 ? -16.679 7.404 -6.437 1.00 84.25 148 ALA A N 1
ATOM 1183 C CA . ALA A 1 148 ? -16.829 7.598 -4.994 1.00 84.25 148 ALA A CA 1
ATOM 1184 C C . ALA A 1 148 ? -16.669 9.075 -4.593 1.00 84.25 148 ALA A C 1
ATOM 1186 O O . ALA A 1 148 ? -17.520 9.605 -3.884 1.00 84.25 148 ALA A O 1
ATOM 1187 N N . GLU A 1 149 ? -15.629 9.746 -5.092 1.00 86.12 149 GLU A N 1
ATOM 1188 C CA . GLU A 1 149 ? -15.379 11.158 -4.776 1.00 86.12 149 GLU A CA 1
ATOM 1189 C C . GLU A 1 149 ? -16.348 12.084 -5.527 1.00 86.12 149 GLU A C 1
ATOM 1191 O O . GLU A 1 149 ? -16.876 13.014 -4.933 1.00 86.12 149 GLU A O 1
ATOM 1196 N N . GLN A 1 150 ? -16.623 11.821 -6.809 1.00 86.31 150 GLN A N 1
ATOM 1197 C CA . GLN A 1 150 ? -17.413 12.714 -7.666 1.00 86.31 150 GLN A CA 1
ATOM 1198 C C . GLN A 1 150 ? -18.926 12.574 -7.489 1.00 86.31 150 GLN A C 1
ATOM 1200 O O . GLN A 1 150 ? -19.619 13.581 -7.452 1.00 86.31 150 GLN A O 1
ATOM 1205 N N . GLN A 1 151 ? -19.456 11.350 -7.409 1.00 83.50 151 GLN A N 1
ATOM 1206 C CA . GLN A 1 151 ? -20.910 11.142 -7.341 1.00 83.50 151 GLN A CA 1
ATOM 1207 C C . GLN A 1 151 ? -21.427 11.125 -5.905 1.00 83.50 151 GLN A C 1
ATOM 1209 O O . GLN A 1 151 ? -22.600 11.398 -5.679 1.00 83.50 151 GLN A O 1
ATOM 1214 N N . ARG A 1 152 ? -20.578 10.754 -4.939 1.00 81.00 152 ARG A N 1
ATOM 1215 C CA . ARG A 1 152 ? -21.000 10.533 -3.546 1.00 81.00 152 ARG A CA 1
ATOM 1216 C C . ARG A 1 152 ? -20.305 11.445 -2.539 1.00 81.00 152 ARG A C 1
ATOM 1218 O O . ARG A 1 152 ? -20.651 11.403 -1.366 1.00 81.00 152 ARG A O 1
ATOM 1225 N N . GLY A 1 153 ? -19.303 12.225 -2.958 1.00 82.19 153 GLY A N 1
ATOM 1226 C CA . GLY A 1 153 ? -18.503 13.048 -2.044 1.00 82.19 153 GLY A CA 1
ATOM 1227 C C . GLY A 1 153 ? -17.689 12.230 -1.031 1.00 82.19 153 GLY A C 1
ATOM 1228 O O . GLY A 1 153 ? -17.258 12.758 -0.008 1.00 82.19 153 GLY A O 1
ATOM 1229 N N . ILE A 1 154 ? -17.484 10.931 -1.278 1.00 84.50 154 ILE A N 1
ATOM 1230 C CA . ILE A 1 154 ? -16.807 10.023 -0.349 1.00 84.50 154 ILE A CA 1
ATOM 1231 C C . ILE A 1 154 ? -15.318 9.983 -0.671 1.00 84.50 154 ILE A C 1
ATOM 1233 O O . ILE A 1 154 ? -14.918 9.661 -1.789 1.00 84.50 154 ILE A O 1
ATOM 1237 N N . PHE A 1 155 ? -14.490 10.225 0.344 1.00 83.38 155 PHE A N 1
ATOM 1238 C CA . PHE A 1 155 ? -13.037 10.126 0.234 1.00 83.38 155 PHE A CA 1
ATOM 1239 C C . PHE A 1 155 ? -12.593 8.714 -0.185 1.00 83.38 155 PHE A C 1
ATOM 1241 O O . PHE A 1 155 ? -12.860 7.733 0.515 1.00 83.38 155 PHE A O 1
ATOM 1248 N N . CYS A 1 156 ? -11.905 8.605 -1.326 1.00 86.12 156 CYS A N 1
ATOM 1249 C CA . CYS A 1 156 ? -11.431 7.329 -1.852 1.00 86.12 156 CYS A CA 1
ATOM 1250 C C . CYS A 1 156 ? -9.986 7.071 -1.417 1.00 86.12 156 CYS A C 1
ATOM 1252 O O . CYS A 1 156 ? -9.070 7.750 -1.867 1.00 86.12 156 CYS A O 1
ATOM 1254 N N . GLU A 1 157 ? -9.759 6.045 -0.596 1.00 84.25 157 GLU A N 1
ATOM 1255 C CA . GLU A 1 157 ? -8.412 5.664 -0.130 1.00 84.25 157 GLU A CA 1
ATOM 1256 C C . GLU A 1 157 ? -7.673 4.712 -1.093 1.00 84.25 157 GLU A C 1
ATOM 1258 O O . GLU A 1 157 ? -6.535 4.309 -0.840 1.00 84.25 157 GLU A O 1
ATOM 1263 N N . VAL A 1 158 ? -8.297 4.337 -2.216 1.00 85.19 158 VAL A N 1
ATOM 1264 C CA . VAL A 1 158 ? -7.742 3.343 -3.147 1.00 85.19 158 VAL A CA 1
ATOM 1265 C C . VAL A 1 158 ? -6.475 3.870 -3.803 1.00 85.19 158 VAL A C 1
ATOM 1267 O O . VAL A 1 158 ? -6.494 4.870 -4.518 1.00 85.19 158 VAL A O 1
ATOM 1270 N N . GLY A 1 159 ? -5.373 3.160 -3.562 1.00 83.25 159 GLY A N 1
ATOM 1271 C CA . GLY A 1 159 ? -4.047 3.473 -4.092 1.00 83.25 159 GLY A CA 1
ATOM 1272 C C . GLY A 1 159 ? -3.489 4.831 -3.666 1.00 83.25 159 GLY A C 1
ATOM 1273 O O . GLY A 1 159 ? -2.592 5.330 -4.333 1.00 83.25 159 GLY A O 1
ATOM 1274 N N . ARG A 1 160 ? -3.991 5.413 -2.571 1.00 88.31 160 ARG A N 1
ATOM 1275 C CA . ARG A 1 160 ? -3.312 6.521 -1.890 1.00 88.31 160 ARG A CA 1
ATOM 1276 C C . ARG A 1 160 ? -2.141 5.999 -1.056 1.00 88.31 160 ARG A C 1
ATOM 1278 O O . ARG A 1 160 ? -2.156 4.843 -0.619 1.00 88.31 160 ARG A O 1
ATOM 1285 N N . GLN A 1 161 ? -1.169 6.877 -0.808 1.00 85.56 161 GLN A N 1
ATOM 1286 C CA . GLN A 1 161 ? 0.031 6.573 -0.014 1.00 85.56 161 GLN A CA 1
ATOM 1287 C C . GLN A 1 161 ? -0.279 6.136 1.423 1.00 85.56 161 GLN A C 1
ATOM 1289 O O . GLN A 1 161 ? 0.448 5.333 2.005 1.00 85.56 161 GLN A O 1
ATOM 1294 N N . SER A 1 162 ? -1.375 6.634 1.996 1.00 83.88 162 SER A N 1
ATOM 1295 C CA . SER A 1 162 ? -1.816 6.310 3.347 1.00 83.88 162 SER A CA 1
ATOM 1296 C C . SER A 1 162 ? -3.193 5.658 3.339 1.00 83.88 162 SER A C 1
ATOM 1298 O O . SER A 1 162 ? -4.010 5.882 2.443 1.00 83.88 162 SER A O 1
ATOM 1300 N N . ARG A 1 163 ? -3.445 4.815 4.340 1.00 84.12 163 ARG A N 1
ATOM 1301 C CA . ARG A 1 163 ? -4.742 4.175 4.559 1.00 84.12 163 ARG A CA 1
ATOM 1302 C C . ARG A 1 163 ? -5.201 4.362 5.990 1.00 84.12 163 ARG A C 1
ATOM 1304 O O . ARG A 1 163 ? -4.397 4.218 6.911 1.00 84.12 163 ARG A O 1
ATOM 1311 N N . THR A 1 164 ? -6.488 4.642 6.166 1.00 84.25 164 THR A N 1
ATOM 1312 C CA . THR A 1 164 ? -7.067 4.821 7.492 1.00 84.25 164 THR A CA 1
ATOM 1313 C C . THR A 1 164 ? -7.689 3.526 7.985 1.00 84.25 164 THR A C 1
ATOM 1315 O O . THR A 1 164 ? -8.466 2.856 7.305 1.00 84.25 164 THR A O 1
ATOM 1318 N N . TYR A 1 165 ? -7.389 3.209 9.230 1.00 82.94 165 TYR A N 1
ATOM 1319 C CA . TYR A 1 165 ? -7.838 2.033 9.932 1.00 82.94 165 TYR A CA 1
ATOM 1320 C C . TYR A 1 165 ? -8.561 2.419 11.212 1.00 82.94 165 TYR A C 1
ATOM 1322 O O . TYR A 1 165 ? -8.170 3.354 11.912 1.00 82.94 165 TYR A O 1
ATOM 1330 N N . PHE A 1 166 ? -9.621 1.675 11.510 1.00 83.62 166 PHE A N 1
ATOM 1331 C CA . PHE A 1 166 ? -10.393 1.818 12.733 1.00 83.62 166 PHE A CA 1
ATOM 1332 C C . PHE A 1 166 ? -10.145 0.585 13.589 1.00 83.62 166 PHE A C 1
ATOM 1334 O O . PHE A 1 166 ? -10.441 -0.538 13.173 1.00 83.62 166 PHE A O 1
ATOM 1341 N N . VAL A 1 167 ? -9.549 0.799 14.758 1.00 86.69 167 VAL A N 1
ATOM 1342 C CA . VAL A 1 167 ? -9.168 -0.265 15.687 1.00 86.69 167 VAL A CA 1
ATOM 1343 C C . VAL A 1 167 ? -9.941 -0.079 16.980 1.00 86.69 167 VAL A C 1
ATOM 1345 O O . VAL A 1 167 ? -9.786 0.940 17.647 1.00 86.69 167 VAL A O 1
ATOM 1348 N N . LEU A 1 168 ? -10.765 -1.062 17.325 1.00 87.25 168 LEU A N 1
ATOM 1349 C CA . LEU A 1 168 ? -11.460 -1.122 18.607 1.00 87.25 168 LEU A CA 1
ATOM 1350 C C . LEU A 1 168 ? -10.581 -1.839 19.632 1.00 87.25 168 LEU A C 1
ATOM 1352 O O . LEU A 1 168 ? -10.106 -2.937 19.347 1.00 87.25 168 LEU A O 1
ATOM 1356 N N . SER A 1 169 ? -10.390 -1.258 20.814 1.00 88.19 169 SER A N 1
ATOM 1357 C CA . SER A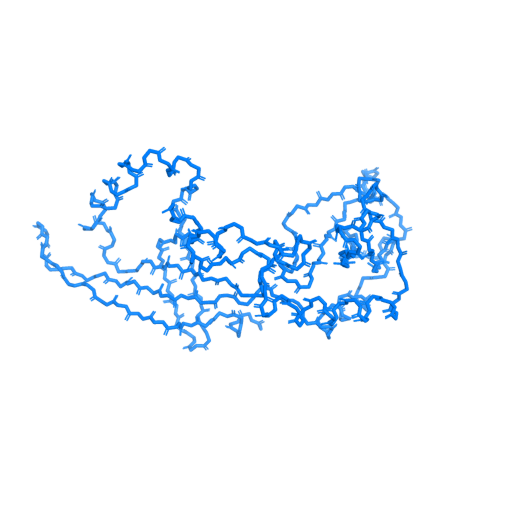 1 169 ? -9.640 -1.840 21.934 1.00 88.19 169 SER A CA 1
ATOM 1358 C C . SER A 1 169 ? -10.429 -1.750 23.251 1.00 88.19 169 SER A C 1
ATOM 1360 O O . SER A 1 169 ? -11.461 -1.082 23.321 1.00 88.19 169 SER A O 1
ATOM 1362 N N . GLY A 1 170 ? -9.973 -2.449 24.295 1.00 86.94 170 GLY A N 1
ATOM 1363 C CA . GLY A 1 170 ? -10.647 -2.507 25.598 1.00 86.94 170 GLY A CA 1
ATOM 1364 C C . GLY A 1 170 ? -11.591 -3.705 25.738 1.00 86.94 170 GLY A C 1
ATOM 1365 O O . GLY A 1 170 ? -11.306 -4.794 25.237 1.00 86.94 170 GLY A O 1
ATOM 1366 N N . SER A 1 171 ? -12.717 -3.515 26.429 1.00 85.31 171 SER A N 1
ATOM 1367 C CA . SER A 1 171 ? -13.670 -4.586 26.773 1.00 85.31 171 SER A CA 1
ATOM 1368 C C . SER A 1 171 ? -14.618 -4.920 25.616 1.00 85.31 171 SER A C 1
ATOM 1370 O O . SER A 1 171 ? -15.820 -4.676 25.671 1.00 85.31 171 SER A O 1
ATOM 1372 N N . LEU A 1 172 ? -14.068 -5.480 24.536 1.00 83.12 172 LEU A N 1
ATOM 1373 C CA . LEU A 1 172 ? -14.802 -5.732 23.287 1.00 83.12 172 LEU A CA 1
ATOM 1374 C C . LEU A 1 172 ? -15.895 -6.798 23.397 1.00 83.12 172 LEU A C 1
ATOM 1376 O O . LEU A 1 172 ? -16.768 -6.847 22.537 1.00 83.12 172 LEU A O 1
ATOM 1380 N N . ILE A 1 173 ? -15.831 -7.660 24.414 1.00 82.44 173 ILE A N 1
ATOM 1381 C CA . ILE A 1 173 ? -16.842 -8.696 24.648 1.00 82.44 173 ILE A CA 1
ATOM 1382 C C . ILE A 1 173 ? -18.199 -8.082 25.016 1.00 82.44 173 ILE A C 1
ATOM 1384 O O . ILE A 1 173 ? -19.226 -8.572 24.564 1.00 82.44 173 ILE A O 1
ATOM 1388 N N . CYS A 1 174 ? -18.197 -6.970 25.760 1.00 82.00 174 CYS A N 1
ATOM 1389 C CA . CYS A 1 174 ? -19.415 -6.311 26.234 1.00 82.00 174 CYS A CA 1
ATOM 1390 C C . CYS A 1 174 ? -20.192 -5.607 25.120 1.00 82.00 174 CYS A C 1
ATOM 1392 O O . CYS A 1 174 ? -21.394 -5.440 25.251 1.00 82.00 174 CYS A O 1
ATOM 1394 N N . VAL A 1 175 ? -19.505 -5.202 24.047 1.00 82.06 175 VAL A N 1
ATOM 1395 C CA . VAL A 1 175 ? -20.099 -4.534 22.872 1.00 82.06 175 VAL A CA 1
ATOM 1396 C C . VAL A 1 175 ? -20.235 -5.473 21.670 1.00 82.06 175 VAL A C 1
ATOM 1398 O O . VAL A 1 175 ? -20.500 -5.045 20.548 1.00 82.06 175 VAL A O 1
ATOM 1401 N N . TRP A 1 176 ? -19.935 -6.760 21.865 1.00 83.06 176 TRP A N 1
ATOM 1402 C CA . TRP A 1 176 ? -19.946 -7.747 20.793 1.00 83.06 176 TRP A CA 1
ATOM 1403 C C . TRP A 1 176 ? -21.338 -7.949 20.179 1.00 83.06 176 TRP A C 1
ATOM 1405 O O . TRP A 1 176 ? -21.405 -7.946 18.950 1.00 83.06 176 TRP A O 1
ATOM 1415 N N . PRO A 1 177 ? -22.436 -8.038 20.961 1.00 82.19 177 PRO A N 1
ATOM 1416 C CA . PRO A 1 177 ? -23.781 -8.184 20.400 1.00 82.19 177 PRO A CA 1
ATOM 1417 C C . PRO A 1 177 ? -24.169 -7.030 19.464 1.00 82.19 177 PRO A C 1
ATOM 1419 O O . PRO A 1 177 ? -24.713 -7.246 18.382 1.00 82.19 177 PRO A O 1
ATOM 1422 N N . GLU A 1 178 ? -23.833 -5.794 19.833 1.00 80.75 178 GLU A N 1
ATOM 1423 C CA . GLU A 1 178 ? -24.093 -4.601 19.028 1.00 80.75 178 GLU A CA 1
ATOM 1424 C C . GLU A 1 178 ? -23.243 -4.599 17.754 1.00 80.75 178 GLU A C 1
ATOM 1426 O O . GLU A 1 178 ? -23.722 -4.247 16.673 1.00 80.75 178 GLU A O 1
ATOM 1431 N N . LEU A 1 179 ? -21.980 -5.028 17.854 1.00 78.19 179 LEU A N 1
ATOM 1432 C CA . LEU A 1 179 ? -21.116 -5.195 16.688 1.00 78.19 179 LEU A CA 1
ATOM 1433 C C . LEU A 1 179 ? -21.664 -6.266 15.740 1.00 78.19 179 LEU A C 1
ATOM 1435 O O . LEU A 1 179 ? -21.684 -6.034 14.534 1.00 78.19 179 LEU A O 1
ATOM 1439 N N . GLU A 1 180 ? -22.125 -7.406 16.251 1.00 78.25 180 GLU A N 1
ATOM 1440 C CA . GLU A 1 180 ? -22.732 -8.470 15.446 1.00 78.25 180 GLU A CA 1
ATOM 1441 C C . GLU A 1 180 ? -23.984 -7.987 14.718 1.00 78.25 180 GLU A C 1
ATOM 1443 O O . GLU A 1 180 ? -24.124 -8.258 13.524 1.00 78.25 180 GLU A O 1
ATOM 1448 N N . LEU A 1 181 ? -24.842 -7.209 15.383 1.00 77.12 181 LEU A N 1
ATOM 1449 C CA . LEU A 1 181 ? -26.034 -6.628 14.767 1.00 77.12 181 LEU A CA 1
ATOM 1450 C C . LEU A 1 181 ? -25.667 -5.705 13.595 1.00 77.12 181 LEU A C 1
ATOM 1452 O O . LEU A 1 181 ? -26.163 -5.881 12.483 1.00 77.12 181 LEU A O 1
ATOM 1456 N N . ILE A 1 182 ? -24.725 -4.779 13.808 1.00 74.19 182 ILE A N 1
ATOM 1457 C CA . ILE A 1 182 ? -24.251 -3.847 12.769 1.00 74.19 182 ILE A CA 1
ATOM 1458 C C . ILE A 1 182 ? -23.617 -4.600 11.587 1.00 74.19 182 ILE A C 1
ATOM 1460 O O . ILE A 1 182 ? -23.766 -4.201 10.426 1.00 74.19 182 ILE A O 1
ATOM 1464 N N . LEU A 1 183 ? -22.881 -5.677 11.868 1.00 71.31 183 LEU A N 1
ATOM 1465 C CA . LEU A 1 183 ? -22.234 -6.499 10.843 1.00 71.31 183 LEU A CA 1
ATOM 1466 C C . LEU A 1 183 ? -23.231 -7.362 10.063 1.00 71.31 183 LEU A C 1
ATOM 1468 O O . LEU A 1 183 ? -22.979 -7.646 8.893 1.00 71.31 183 LEU A O 1
ATOM 1472 N N . SER A 1 184 ? -24.337 -7.764 10.693 1.00 66.94 184 SER A N 1
ATOM 1473 C CA . SER A 1 184 ? -25.340 -8.664 10.113 1.00 66.94 184 SER A CA 1
ATOM 1474 C C . SER A 1 184 ? -26.389 -7.929 9.274 1.00 66.94 184 SER A C 1
ATOM 1476 O O . SER A 1 184 ? -26.770 -8.420 8.214 1.00 66.94 184 SER A O 1
ATOM 1478 N N . ASP A 1 185 ? -26.823 -6.742 9.707 1.00 59.81 185 ASP A N 1
ATOM 1479 C CA . ASP A 1 185 ? -27.928 -5.984 9.091 1.00 59.81 185 ASP A CA 1
ATOM 1480 C C . ASP A 1 185 ? -27.557 -5.338 7.744 1.00 59.81 185 ASP A C 1
ATOM 1482 O O . ASP A 1 185 ? -28.373 -5.049 6.867 1.00 59.81 185 ASP A O 1
ATOM 1486 N N . SER A 1 186 ? -26.267 -5.150 7.503 1.00 55.16 186 SER A N 1
ATOM 1487 C CA . SER A 1 186 ? -25.817 -4.493 6.291 1.00 55.16 186 SER A CA 1
ATOM 1488 C C . SER A 1 186 ? -25.685 -5.526 5.162 1.00 55.16 186 SER A C 1
ATOM 1490 O O . SER A 1 186 ? -24.620 -6.035 4.839 1.00 55.16 186 SER A O 1
ATOM 1492 N N . GLY A 1 187 ? -26.796 -5.829 4.481 1.00 48.91 187 GLY A N 1
ATOM 1493 C CA . GLY A 1 187 ? -26.846 -6.754 3.332 1.00 48.91 187 GLY A CA 1
ATOM 1494 C C . GLY A 1 187 ? -25.884 -6.410 2.174 1.00 48.91 187 GLY A C 1
ATOM 1495 O O . GLY A 1 187 ? -25.541 -7.270 1.363 1.00 48.91 187 GLY A O 1
ATOM 1496 N N . LYS A 1 188 ? -25.364 -5.174 2.130 1.00 47.91 188 LYS A N 1
ATOM 1497 C CA . LYS A 1 188 ? -24.320 -4.700 1.196 1.00 47.91 188 LYS A CA 1
ATOM 1498 C C . LYS A 1 188 ? -22.878 -4.902 1.716 1.00 47.91 188 LYS A C 1
ATOM 1500 O O . LYS A 1 188 ? -21.910 -4.633 1.007 1.00 47.91 188 LYS A O 1
ATOM 1505 N N . LEU A 1 189 ? -22.746 -5.411 2.939 1.00 50.16 189 LEU A N 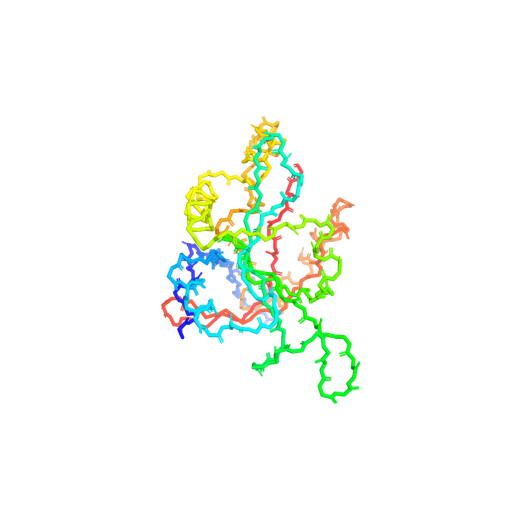1
ATOM 1506 C CA . LEU A 1 189 ? -21.532 -5.639 3.721 1.00 50.16 189 LEU A CA 1
ATOM 1507 C C . LEU A 1 189 ? -21.033 -7.088 3.654 1.00 50.16 189 LEU A C 1
ATOM 1509 O O . LEU A 1 189 ? -19.982 -7.398 4.198 1.00 50.16 189 LEU A O 1
ATOM 1513 N N . LYS A 1 190 ? -21.714 -7.981 2.923 1.00 44.81 190 LYS A N 1
ATOM 1514 C CA . LYS A 1 190 ? -21.276 -9.378 2.727 1.00 44.81 190 LYS A CA 1
ATOM 1515 C C . LYS A 1 190 ? -19.872 -9.515 2.119 1.00 44.81 190 LYS A C 1
ATOM 1517 O O . LYS A 1 190 ? -19.229 -10.546 2.282 1.00 44.81 190 LYS A O 1
ATOM 1522 N N . ARG A 1 191 ? -19.367 -8.481 1.429 1.00 44.47 191 ARG A N 1
ATOM 1523 C CA . ARG A 1 191 ? -17.984 -8.447 0.917 1.00 44.47 191 ARG A CA 1
ATOM 1524 C C . ARG A 1 191 ? -16.956 -7.932 1.911 1.00 44.47 191 ARG A C 1
ATOM 1526 O O . ARG A 1 191 ? -15.771 -8.139 1.646 1.00 44.47 191 ARG A O 1
ATOM 1533 N N . LEU A 1 192 ? -17.343 -7.271 3.007 1.00 49.88 192 LEU A N 1
ATOM 1534 C CA . LEU A 1 192 ? -16.355 -6.773 3.959 1.00 49.88 192 LEU A CA 1
ATOM 1535 C C . LEU A 1 192 ? -15.988 -7.791 5.031 1.00 49.88 192 LEU A C 1
ATOM 1537 O O . LEU A 1 192 ? -16.437 -7.802 6.167 1.00 49.88 192 LEU A O 1
ATOM 1541 N N . ARG A 1 193 ? -15.149 -8.708 4.536 1.00 51.91 193 ARG A N 1
ATOM 1542 C CA . ARG A 1 193 ? -13.950 -9.244 5.178 1.00 51.91 193 ARG A CA 1
ATOM 1543 C C . ARG A 1 193 ? -13.943 -9.014 6.688 1.00 51.91 193 ARG A C 1
ATOM 1545 O O . ARG A 1 193 ? -13.509 -7.968 7.154 1.00 51.91 193 ARG A O 1
ATOM 1552 N N . ARG A 1 194 ? -14.438 -10.045 7.379 1.00 57.88 194 ARG A N 1
ATOM 1553 C CA . ARG A 1 194 ? -14.033 -10.555 8.697 1.00 57.88 194 ARG A CA 1
ATOM 1554 C C . ARG A 1 194 ? -13.283 -9.542 9.558 1.00 57.88 194 ARG A C 1
ATOM 1556 O O . ARG A 1 194 ? -12.164 -9.171 9.225 1.00 57.88 194 ARG A O 1
ATOM 1563 N N . ILE A 1 195 ? -13.849 -9.207 10.717 1.00 68.62 195 ILE A N 1
ATOM 1564 C CA . ILE A 1 195 ? -13.089 -8.589 11.804 1.00 68.62 195 ILE A CA 1
ATOM 1565 C C . ILE A 1 195 ? -11.774 -9.355 11.997 1.00 68.62 195 ILE A C 1
ATOM 1567 O O . ILE A 1 195 ? -11.781 -10.575 12.162 1.00 68.62 195 ILE A O 1
ATOM 1571 N N . GLN A 1 196 ? -10.655 -8.634 11.986 1.00 72.31 196 GLN A N 1
ATOM 1572 C CA . GLN A 1 196 ? -9.333 -9.208 12.225 1.00 72.31 196 GLN A CA 1
ATOM 1573 C C . GLN A 1 196 ? -8.787 -8.722 13.559 1.00 72.31 196 GLN A C 1
ATOM 1575 O O . GLN A 1 196 ? -8.996 -7.575 13.946 1.00 72.31 196 GLN A O 1
ATOM 1580 N N . ILE A 1 197 ? -8.069 -9.592 14.263 1.00 77.62 197 ILE A N 1
ATOM 1581 C CA . ILE A 1 197 ? -7.308 -9.193 15.445 1.00 77.62 197 ILE A CA 1
ATOM 1582 C C . ILE A 1 197 ? -5.991 -8.600 14.955 1.00 77.62 197 ILE A C 1
ATOM 1584 O O . ILE A 1 197 ? -5.242 -9.261 14.237 1.00 77.62 197 ILE A O 1
ATOM 1588 N N . VAL A 1 198 ? -5.709 -7.360 15.344 1.00 79.00 198 VAL A N 1
ATOM 1589 C CA . VAL A 1 198 ? -4.461 -6.669 15.009 1.00 79.00 198 VAL A CA 1
ATOM 1590 C C . VAL A 1 198 ? -3.704 -6.290 16.272 1.00 79.00 198 VAL A C 1
ATOM 1592 O O . VAL A 1 198 ? -4.291 -5.977 17.310 1.00 79.00 198 VAL A O 1
ATOM 1595 N N . ARG A 1 199 ? -2.376 -6.293 16.162 1.00 78.00 199 ARG A N 1
ATOM 1596 C CA . ARG A 1 199 ? -1.469 -5.685 17.134 1.00 78.00 199 ARG A CA 1
ATOM 1597 C C . ARG A 1 199 ? -0.832 -4.488 16.454 1.00 78.00 199 ARG A C 1
ATOM 1599 O O . ARG A 1 199 ? -0.084 -4.654 15.497 1.00 78.00 199 ARG A O 1
ATOM 1606 N N . VAL A 1 200 ? -1.165 -3.296 16.923 1.00 74.62 200 VAL A N 1
ATOM 1607 C CA . VAL A 1 200 ? -0.652 -2.047 16.373 1.00 74.62 200 VAL A CA 1
ATOM 1608 C C . VAL A 1 200 ? 0.341 -1.449 17.352 1.00 74.62 200 VAL A C 1
ATOM 1610 O O . VAL A 1 200 ? 0.059 -1.342 18.545 1.00 74.62 200 VAL A O 1
ATOM 1613 N N . LYS A 1 201 ? 1.504 -1.059 16.837 1.00 75.81 201 LYS A N 1
ATOM 1614 C CA . LYS A 1 201 ? 2.491 -0.260 17.553 1.00 75.81 201 LYS A CA 1
ATOM 1615 C C . LYS A 1 201 ? 2.531 1.108 16.884 1.00 75.81 201 LYS A C 1
ATOM 1617 O O . LYS A 1 201 ? 2.820 1.181 15.694 1.00 75.81 201 LYS A O 1
ATOM 1622 N N . THR A 1 202 ? 2.154 2.152 17.610 1.00 70.44 202 THR A N 1
ATOM 1623 C CA . THR A 1 202 ? 2.146 3.517 17.068 1.00 70.44 202 THR A CA 1
ATOM 1624 C C . THR A 1 202 ? 3.537 4.149 17.165 1.00 70.44 202 THR A C 1
ATOM 1626 O O . THR A 1 202 ? 4.392 3.666 17.914 1.00 70.44 202 THR A O 1
ATOM 1629 N N . ASP A 1 203 ? 3.732 5.248 16.442 1.00 68.88 203 ASP A N 1
ATOM 1630 C CA . ASP A 1 203 ? 4.836 6.208 16.592 1.00 68.88 203 ASP A CA 1
ATOM 1631 C C . ASP A 1 203 ? 5.183 6.530 18.060 1.00 68.88 203 ASP A C 1
ATOM 1633 O O . ASP A 1 203 ? 6.336 6.409 18.463 1.00 68.88 203 ASP A O 1
ATOM 1637 N N . ASN A 1 204 ? 4.182 6.783 18.908 1.00 69.81 204 ASN A N 1
ATOM 1638 C CA . ASN A 1 204 ? 4.366 7.050 20.346 1.00 69.81 204 ASN A CA 1
ATOM 1639 C C . ASN A 1 204 ? 4.656 5.795 21.201 1.00 69.81 204 ASN A C 1
ATOM 1641 O O . ASN A 1 204 ? 4.423 5.789 22.408 1.00 69.81 204 ASN A O 1
ATOM 1645 N N . ASN A 1 205 ? 5.096 4.694 20.584 1.00 63.69 205 ASN A N 1
ATOM 1646 C CA . ASN A 1 205 ? 5.379 3.405 21.225 1.00 63.69 205 ASN A CA 1
ATOM 1647 C C . ASN A 1 205 ? 4.171 2.769 21.959 1.00 63.69 205 ASN A C 1
ATOM 1649 O O . ASN A 1 205 ? 4.334 1.802 22.709 1.00 63.69 205 ASN A O 1
ATOM 1653 N N . GLN A 1 206 ? 2.948 3.261 21.718 1.00 67.31 206 GLN A N 1
ATOM 1654 C CA . GLN A 1 206 ? 1.726 2.708 22.298 1.00 67.31 206 GLN A CA 1
ATOM 1655 C C . GLN A 1 206 ? 1.388 1.381 21.610 1.00 67.31 206 GLN A C 1
ATOM 1657 O O . GLN A 1 206 ? 1.308 1.301 20.382 1.00 67.31 206 GLN A O 1
ATOM 1662 N N . ARG A 1 207 ? 1.167 0.330 22.408 1.00 67.56 207 ARG A N 1
ATOM 1663 C CA . ARG A 1 207 ? 0.702 -0.976 21.925 1.00 67.56 207 ARG A CA 1
ATOM 1664 C C . ARG A 1 207 ? -0.817 -1.045 22.041 1.00 67.56 207 ARG A C 1
ATOM 1666 O O . ARG A 1 207 ? -1.356 -0.942 23.137 1.00 67.56 207 ARG A O 1
ATOM 1673 N N . ILE A 1 208 ? -1.495 -1.228 20.915 1.00 71.81 208 ILE A N 1
ATOM 1674 C CA . ILE A 1 208 ? -2.949 -1.379 20.839 1.00 71.81 208 ILE A CA 1
ATOM 1675 C C . ILE A 1 208 ? -3.232 -2.776 20.298 1.00 71.81 208 ILE A C 1
ATOM 1677 O O . ILE A 1 208 ? -2.841 -3.109 19.179 1.00 71.81 208 ILE A O 1
ATOM 1681 N N . VAL A 1 209 ? -3.908 -3.600 21.093 1.00 66.12 209 VAL A N 1
ATOM 1682 C CA . VAL A 1 209 ? -4.442 -4.887 20.640 1.00 66.12 209 VAL A CA 1
ATOM 1683 C C . VAL A 1 209 ? -5.940 -4.721 20.488 1.00 66.12 209 VAL A C 1
ATOM 1685 O O . VAL A 1 209 ? -6.615 -4.282 21.419 1.00 66.12 209 VAL A O 1
ATOM 1688 N N . GLY A 1 210 ? -6.452 -5.018 19.301 1.00 66.81 210 GLY A N 1
ATOM 1689 C CA . GLY A 1 210 ? -7.825 -4.679 18.991 1.00 66.81 210 GLY A CA 1
ATOM 1690 C C . GLY A 1 210 ? -8.392 -5.397 17.786 1.00 66.81 210 GLY A C 1
ATOM 1691 O O . GLY A 1 210 ? -7.683 -6.063 17.030 1.00 66.81 210 GLY A O 1
ATOM 1692 N N . LYS A 1 211 ? -9.701 -5.245 17.614 1.00 65.25 211 LYS A N 1
ATOM 1693 C CA . LYS A 1 211 ? -10.424 -5.711 16.435 1.00 65.25 211 LYS A CA 1
ATOM 1694 C C . LYS A 1 211 ? 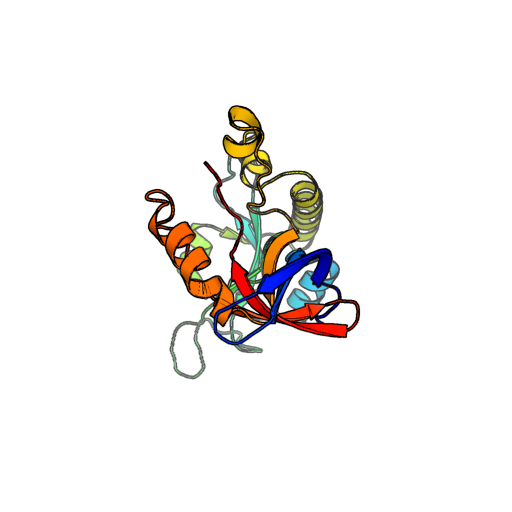-10.394 -4.605 15.384 1.00 65.25 211 LYS A C 1
ATOM 1696 O O . LYS A 1 211 ? -10.784 -3.468 15.646 1.00 65.25 211 LYS A O 1
ATOM 1701 N N . PHE A 1 212 ? -9.873 -4.935 14.213 1.00 60.69 212 PHE A N 1
ATOM 1702 C CA . PHE A 1 212 ? -9.680 -4.026 13.097 1.00 60.69 212 PHE A CA 1
ATOM 1703 C C . PHE A 1 212 ? -10.813 -4.151 12.084 1.00 60.69 212 PHE A C 1
ATOM 1705 O O . PHE A 1 212 ? -11.213 -5.260 11.716 1.00 60.69 212 PHE A O 1
ATOM 1712 N N . ARG A 1 213 ? -11.276 -2.995 11.599 1.00 56.31 213 ARG A N 1
ATOM 1713 C CA . ARG A 1 213 ? -12.135 -2.891 10.424 1.00 56.31 213 ARG A CA 1
ATOM 1714 C C . ARG A 1 213 ? -11.505 -1.964 9.393 1.00 56.31 213 ARG A C 1
ATOM 1716 O O . ARG A 1 213 ? -11.205 -0.798 9.659 1.00 56.31 213 ARG A O 1
ATOM 1723 N N . GLU A 1 214 ? -11.350 -2.496 8.192 1.00 47.16 214 GLU A N 1
ATOM 1724 C CA . GLU A 1 214 ? -10.914 -1.744 7.027 1.00 47.16 214 GLU A CA 1
ATOM 1725 C C . GLU A 1 214 ? -12.043 -0.820 6.560 1.00 47.16 214 GLU A C 1
ATOM 1727 O O . GLU A 1 214 ? -13.171 -1.270 6.339 1.00 47.16 214 GLU A O 1
ATOM 1732 N N . ARG A 1 215 ? -11.769 0.485 6.432 1.00 42.72 215 ARG A N 1
ATOM 1733 C CA . ARG A 1 215 ? -12.740 1.407 5.843 1.00 42.72 215 ARG A CA 1
ATOM 1734 C C . ARG A 1 215 ? -12.633 1.307 4.329 1.00 42.72 215 ARG A C 1
ATOM 1736 O O . ARG A 1 215 ? -11.690 1.814 3.736 1.00 42.72 215 ARG A O 1
ATOM 1743 N N . GLU A 1 216 ? -13.633 0.705 3.696 1.00 39.59 216 GLU A N 1
ATOM 1744 C CA . GLU A 1 216 ? -13.944 1.029 2.309 1.00 39.59 216 GLU A CA 1
ATOM 1745 C C . GLU A 1 216 ? -15.434 0.858 2.003 1.00 39.59 216 GLU A C 1
ATOM 1747 O O . GLU A 1 216 ? -16.052 -0.129 2.393 1.00 39.59 216 GLU A O 1
ATOM 1752 N N . LYS A 1 217 ? -15.972 1.849 1.280 1.00 37.53 217 LYS A N 1
ATOM 1753 C CA . LYS A 1 217 ? -17.339 1.931 0.745 1.00 37.53 217 LYS A CA 1
ATOM 1754 C C . LYS A 1 217 ? -18.440 1.823 1.808 1.00 37.53 217 LYS A C 1
ATOM 1756 O O . LYS A 1 217 ? -19.164 0.836 1.882 1.00 37.53 217 LYS A O 1
ATOM 1761 N N . LEU A 1 218 ? -18.624 2.902 2.572 1.00 29.16 218 LEU A N 1
ATOM 1762 C CA . LEU A 1 218 ? -19.995 3.279 2.925 1.00 29.16 218 LEU A CA 1
ATOM 1763 C C . LEU A 1 218 ? -20.664 3.688 1.608 1.00 29.16 218 LEU A C 1
ATOM 1765 O O . LEU A 1 218 ? -20.042 4.378 0.800 1.00 29.16 218 LEU A O 1
ATOM 1769 N N . LEU A 1 219 ? -21.824 3.107 1.327 1.00 32.66 219 LEU A N 1
ATOM 1770 C CA . LEU A 1 219 ? -22.541 3.318 0.077 1.00 32.66 219 LEU A CA 1
ATOM 1771 C C . LEU A 1 219 ? -23.141 4.709 0.001 1.00 32.66 219 LEU A C 1
ATOM 1773 O O . LEU A 1 219 ? -23.555 5.216 1.060 1.00 32.66 219 LEU A O 1
#

Organism: Meloidogyne incognita (NCBI:txid6306)